Protein AF-A0A0C2CY00-F1 (afdb_monomer)

InterPro domains:
  IPR002602 Domain of unknown function DB [PF01682] (18-77)
  IPR003961 Fibronectin type III [PF00041] (87-168)
  IPR003961 Fibronectin type III [PS50853] (87-173)
  IPR003961 Fibronectin type III [PS50853] (183-280)
  IPR003961 Fibronectin type III [SM00060] (85-160)
  IPR003961 Fibronectin type III [SM00060] (181-267)
  IPR003961 Fibronectin type III [cd00063] (85-170)
  IPR003961 Fibronectin type III [cd00063] (181-274)
  IPR013783 Immunoglobulin-like fold [G3DSA:2.60.40.10] (78-174)
  IPR013783 Immunoglobulin-like fold [G3DSA:2.60.40.10] (177-276)
  IPR036116 Fibronectin type III superfamily [SSF49265] (84-276)
  IPR050713 Receptor-type Tyrosine-protein Phosphatases/Ushers [PTHR46957] (63-277)

Radius of gyration: 37.17 Å; Cα contacts (8 Å, |Δi|>4): 573; chains: 1; bounding box: 83×53×95 Å

Structure (mmCIF, N/CA/C/O backbone):
data_AF-A0A0C2CY00-F1
#
_entry.id   AF-A0A0C2CY00-F1
#
loop_
_atom_site.group_PDB
_atom_site.id
_atom_site.type_symbol
_atom_site.label_atom_id
_atom_site.label_alt_id
_atom_site.label_comp_id
_atom_site.label_asym_id
_atom_site.label_entity_id
_atom_site.label_seq_id
_atom_site.pdbx_PDB_ins_code
_atom_site.Cartn_x
_atom_site.Cartn_y
_atom_site.Cartn_z
_atom_site.occupancy
_atom_site.B_iso_or_equiv
_atom_site.auth_seq_id
_atom_site.auth_comp_id
_atom_site.auth_asym_id
_atom_site.auth_atom_id
_atom_site.pdbx_PDB_model_num
ATOM 1 N N . MET A 1 1 ? 54.949 38.447 -27.112 1.00 35.94 1 MET A N 1
ATOM 2 C CA . MET A 1 1 ? 54.779 37.583 -28.302 1.00 35.94 1 MET A CA 1
ATOM 3 C C . MET A 1 1 ? 53.410 36.935 -28.230 1.00 35.94 1 MET A C 1
ATOM 5 O O . MET A 1 1 ? 53.147 36.178 -27.306 1.00 35.94 1 MET A O 1
ATOM 9 N N . SER A 1 2 ? 52.520 37.348 -29.130 1.00 29.34 2 SER A N 1
ATOM 10 C CA . SER A 1 2 ? 51.114 36.940 -29.171 1.00 29.34 2 SER A CA 1
ATOM 11 C C . SER A 1 2 ? 51.005 35.442 -29.475 1.00 29.34 2 SER A C 1
ATOM 13 O O . SER A 1 2 ? 51.478 34.996 -30.519 1.00 29.34 2 SER A O 1
ATOM 15 N N . ARG A 1 3 ? 50.430 34.653 -28.557 1.00 31.59 3 ARG A N 1
ATOM 16 C CA . ARG A 1 3 ? 50.065 33.256 -28.824 1.00 31.59 3 ARG A CA 1
ATOM 17 C C . ARG A 1 3 ? 48.830 33.275 -29.718 1.00 31.59 3 ARG A C 1
ATOM 19 O O . ARG A 1 3 ? 47.751 33.642 -29.264 1.00 31.59 3 ARG A O 1
ATOM 26 N N . ASN A 1 4 ? 49.006 32.891 -30.980 1.00 29.12 4 ASN A N 1
ATOM 27 C CA . ASN A 1 4 ? 47.907 32.659 -31.907 1.00 29.12 4 ASN A CA 1
ATOM 28 C C . ASN A 1 4 ? 47.048 31.518 -31.345 1.00 29.12 4 ASN A C 1
ATOM 30 O O . ASN A 1 4 ? 47.460 30.360 -31.322 1.00 29.12 4 ASN A O 1
ATOM 34 N N . GLN A 1 5 ? 45.885 31.865 -30.803 1.00 34.72 5 GLN A N 1
ATOM 35 C CA . GLN A 1 5 ? 44.939 30.915 -30.242 1.00 34.72 5 GLN A CA 1
ATOM 36 C C . GLN A 1 5 ? 44.101 30.364 -31.398 1.00 34.72 5 GLN A C 1
ATOM 38 O O . GLN A 1 5 ? 43.094 30.952 -31.789 1.00 34.72 5 GLN A O 1
ATOM 43 N N . THR A 1 6 ? 44.543 29.255 -31.989 1.00 32.03 6 THR A N 1
ATOM 44 C CA . THR A 1 6 ? 43.774 28.552 -33.019 1.00 32.03 6 THR A CA 1
ATOM 45 C C . THR A 1 6 ? 42.531 27.949 -32.362 1.00 32.03 6 THR A C 1
ATOM 47 O O . THR A 1 6 ? 42.618 26.990 -31.596 1.00 32.03 6 THR A O 1
ATOM 50 N N . ARG A 1 7 ? 41.363 28.555 -32.602 1.00 31.52 7 ARG A N 1
ATOM 51 C CA . ARG A 1 7 ? 40.065 28.031 -32.159 1.00 31.52 7 ARG A CA 1
ATOM 52 C C . ARG A 1 7 ? 39.695 26.806 -32.992 1.00 31.52 7 ARG A C 1
ATOM 54 O O . ARG A 1 7 ? 39.637 26.885 -34.215 1.00 31.52 7 ARG A O 1
ATOM 61 N N . ILE A 1 8 ? 39.384 25.706 -32.317 1.00 38.69 8 ILE A N 1
ATOM 62 C CA . ILE A 1 8 ? 38.731 24.540 -32.913 1.00 38.69 8 ILE A CA 1
ATOM 63 C C . ILE A 1 8 ? 37.237 24.865 -33.002 1.00 38.69 8 ILE A C 1
ATOM 65 O O . ILE A 1 8 ? 36.592 25.089 -31.979 1.00 38.69 8 ILE A O 1
ATOM 69 N N . HIS A 1 9 ? 36.689 24.917 -34.213 1.00 35.47 9 HIS A N 1
ATOM 70 C CA . HIS A 1 9 ? 35.247 24.968 -34.428 1.00 35.47 9 HIS A CA 1
ATOM 71 C C . HIS A 1 9 ? 34.760 23.576 -34.837 1.00 35.47 9 HIS A C 1
ATOM 73 O O . HIS A 1 9 ? 35.011 23.135 -35.956 1.00 35.47 9 HIS A O 1
ATOM 79 N N . CYS A 1 10 ? 34.027 22.898 -33.952 1.00 37.38 10 CYS A N 1
ATOM 80 C CA . CYS A 1 10 ? 33.156 21.797 -34.356 1.00 37.38 10 CYS A CA 1
ATOM 81 C C . CYS A 1 10 ? 31.976 22.400 -35.126 1.00 37.38 10 CYS A C 1
ATOM 83 O O . CYS A 1 10 ? 31.006 22.866 -34.531 1.00 37.38 10 CYS A O 1
ATOM 85 N N . PHE A 1 11 ? 32.072 22.456 -36.451 1.00 32.72 11 PHE A N 1
ATOM 86 C CA . PHE A 1 11 ? 30.942 22.840 -37.287 1.00 32.72 11 PHE A CA 1
ATOM 87 C C . PHE A 1 11 ? 30.008 21.635 -37.461 1.00 32.72 11 PHE A C 1
ATOM 89 O O . PHE A 1 11 ? 30.271 20.736 -38.255 1.00 32.72 11 PHE A O 1
ATOM 96 N N . LEU A 1 12 ? 28.887 21.637 -36.736 1.00 34.91 12 LEU A N 1
ATOM 97 C CA . LEU A 1 12 ? 27.685 20.898 -37.126 1.00 34.91 12 LEU A CA 1
ATOM 98 C C . LEU A 1 12 ? 27.078 21.609 -38.344 1.00 34.91 12 LEU A C 1
ATOM 100 O O . LEU A 1 12 ? 26.210 22.468 -38.200 1.00 34.91 12 LEU A O 1
ATOM 104 N N . VAL A 1 13 ? 27.556 21.301 -39.550 1.00 33.12 13 VAL A N 1
ATOM 105 C CA . VAL A 1 13 ? 26.882 21.731 -40.782 1.00 33.12 13 VAL A CA 1
ATOM 106 C C . VAL A 1 13 ? 26.005 20.585 -41.264 1.00 33.12 13 VAL A C 1
ATOM 108 O O . VAL A 1 13 ? 26.472 19.487 -41.558 1.00 33.12 13 VAL A O 1
ATOM 111 N N . ASN A 1 14 ? 24.702 20.858 -41.310 1.00 34.97 14 ASN A N 1
ATOM 112 C CA . ASN A 1 14 ? 23.706 20.033 -41.978 1.00 34.97 14 ASN A CA 1
ATOM 113 C C . ASN A 1 14 ? 24.203 19.629 -43.380 1.00 34.97 14 ASN A C 1
ATOM 115 O O . ASN A 1 14 ? 24.471 20.504 -44.201 1.00 34.97 14 ASN A O 1
ATOM 119 N N . LYS A 1 15 ? 24.195 18.314 -43.647 1.00 32.25 15 LYS A N 1
ATOM 120 C CA . LYS A 1 15 ? 24.535 17.604 -44.902 1.00 32.25 15 LYS A CA 1
ATOM 121 C C . LYS A 1 15 ? 26.020 17.222 -45.083 1.00 32.25 15 LYS A C 1
ATOM 123 O O . LYS A 1 15 ? 26.778 17.938 -45.720 1.00 32.25 15 LYS A O 1
ATOM 128 N N . GLY A 1 16 ? 26.370 16.007 -44.636 1.00 40.66 16 GLY A N 1
ATOM 129 C CA . GLY A 1 16 ? 27.589 15.277 -45.034 1.00 40.66 16 GLY A CA 1
ATOM 130 C C . GLY A 1 16 ? 28.748 15.398 -44.040 1.00 40.66 16 GLY A C 1
ATOM 131 O O . GLY A 1 16 ? 29.532 16.335 -44.112 1.00 40.66 16 GLY A O 1
ATOM 132 N N . GLN A 1 17 ? 28.846 14.452 -43.102 1.00 38.00 17 GLN A N 1
ATOM 133 C CA . GLN A 1 17 ? 29.808 14.461 -41.993 1.00 38.00 17 GLN A CA 1
ATOM 134 C C . GLN A 1 17 ? 31.200 13.965 -42.412 1.00 38.00 17 GLN A C 1
ATOM 136 O O . GLN A 1 17 ? 31.341 12.868 -42.945 1.00 38.00 17 GLN A O 1
ATOM 141 N N . GLY A 1 18 ? 32.231 14.746 -42.086 1.00 42.25 18 GLY A N 1
ATOM 142 C CA . GLY A 1 18 ? 33.629 14.322 -42.087 1.00 42.25 18 GLY A CA 1
ATOM 143 C C . GLY A 1 18 ? 34.423 15.106 -41.039 1.00 42.25 18 GLY A C 1
ATOM 144 O O . GLY A 1 18 ? 34.304 16.327 -40.956 1.00 42.25 18 GLY A O 1
ATOM 145 N N . CYS A 1 19 ? 35.215 14.406 -40.224 1.00 42.69 19 CYS A N 1
ATOM 146 C CA . CYS A 1 19 ? 36.180 15.005 -39.301 1.00 42.69 19 CYS A CA 1
ATOM 147 C C . CYS A 1 19 ? 37.501 15.207 -40.063 1.00 42.69 19 CYS A C 1
ATOM 149 O O . CYS A 1 19 ? 38.143 14.227 -40.435 1.00 42.69 19 CYS A O 1
ATOM 151 N N . PHE A 1 20 ? 37.893 16.453 -40.347 1.00 44.91 20 PHE A N 1
ATOM 152 C CA . PHE A 1 20 ? 39.161 16.737 -41.028 1.00 44.91 20 PHE A CA 1
ATOM 153 C C . PHE A 1 20 ? 40.309 16.883 -40.025 1.00 44.91 20 PHE A C 1
ATOM 155 O O . PHE A 1 20 ? 40.214 17.638 -39.057 1.00 44.91 20 PHE A O 1
ATOM 162 N N . ILE A 1 21 ? 41.406 16.168 -40.285 1.00 45.91 21 ILE A N 1
ATOM 163 C CA . ILE A 1 21 ? 42.634 16.221 -39.490 1.00 45.91 21 ILE A CA 1
ATOM 164 C C . ILE A 1 21 ? 43.414 17.489 -39.845 1.00 45.91 21 ILE A C 1
ATOM 166 O O . ILE A 1 21 ? 43.877 17.650 -40.972 1.00 45.91 21 ILE A O 1
ATOM 170 N N . ILE A 1 22 ? 43.606 18.358 -38.855 1.00 47.78 22 ILE A N 1
ATOM 171 C CA . ILE A 1 22 ? 44.665 19.369 -38.842 1.00 47.78 22 ILE A CA 1
ATOM 172 C C . ILE A 1 22 ? 45.524 18.988 -37.622 1.00 47.78 22 ILE A C 1
ATOM 174 O O . ILE A 1 22 ? 45.082 19.161 -36.493 1.00 47.78 22 ILE A O 1
ATOM 178 N N . THR A 1 23 ? 46.648 18.307 -37.873 1.00 48.34 23 THR A N 1
ATOM 179 C CA . THR A 1 23 ? 47.690 17.751 -36.956 1.00 48.34 23 THR A CA 1
ATOM 180 C C . THR A 1 23 ? 47.827 18.469 -35.586 1.00 48.34 23 THR A C 1
ATOM 182 O O . THR A 1 23 ? 47.721 19.690 -35.558 1.00 48.34 23 THR A O 1
ATOM 185 N N . GLU A 1 24 ? 48.089 17.887 -34.399 1.00 52.56 24 GLU A N 1
ATOM 186 C CA . GLU A 1 24 ? 48.815 16.678 -33.934 1.00 52.56 24 GLU A CA 1
ATOM 187 C C . GLU A 1 24 ? 48.257 16.182 -32.564 1.00 52.56 24 GLU A C 1
ATOM 189 O O . GLU A 1 24 ?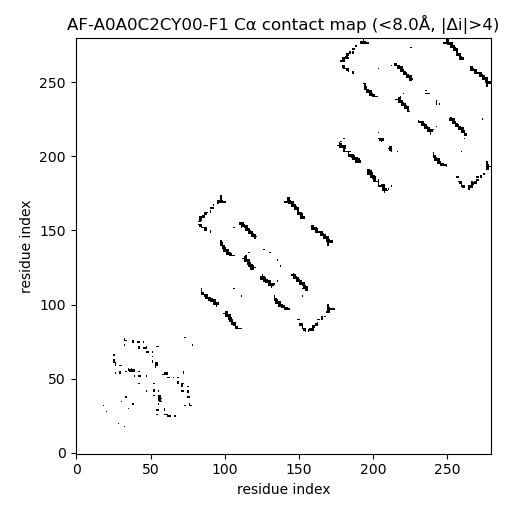 48.917 16.276 -31.531 1.00 52.56 24 GLU A O 1
ATOM 194 N N . ASP A 1 25 ? 47.009 15.715 -32.478 1.00 66.50 25 ASP A N 1
ATOM 195 C CA . ASP A 1 25 ? 46.514 15.169 -31.198 1.00 66.50 25 ASP A CA 1
ATOM 196 C C . ASP A 1 25 ? 45.514 14.033 -31.422 1.00 66.50 25 ASP A C 1
ATOM 198 O O . ASP A 1 25 ? 44.299 14.238 -31.526 1.00 66.50 25 ASP A O 1
ATOM 202 N N . LEU A 1 26 ? 46.056 12.816 -31.535 1.00 66.44 26 LEU A N 1
ATOM 203 C CA . LEU A 1 26 ? 45.286 11.590 -31.740 1.00 66.44 26 LEU A CA 1
ATOM 204 C C . LEU A 1 26 ? 44.265 11.374 -30.616 1.00 66.44 26 LEU A C 1
ATOM 206 O O . LEU A 1 26 ? 43.151 10.928 -30.881 1.00 66.44 26 LEU A O 1
ATOM 210 N N . ASN A 1 27 ? 44.593 11.778 -29.388 1.00 66.88 27 ASN A N 1
ATOM 211 C CA . ASN A 1 27 ? 43.699 11.660 -28.238 1.00 66.88 27 ASN A CA 1
ATOM 212 C C . ASN A 1 27 ? 42.470 12.561 -28.398 1.00 66.88 27 ASN A C 1
ATOM 214 O O . ASN A 1 27 ? 41.344 12.114 -28.179 1.00 66.88 27 ASN A O 1
ATOM 218 N N . LYS A 1 28 ? 42.658 13.804 -28.860 1.00 66.81 28 LYS A N 1
ATOM 219 C CA . LYS A 1 28 ? 41.540 14.722 -29.148 1.00 66.81 28 LYS A CA 1
ATOM 220 C C . LYS A 1 28 ? 40.682 14.254 -30.319 1.00 66.81 28 LYS A C 1
ATOM 222 O O . LYS A 1 28 ? 39.460 14.386 -30.257 1.00 66.81 28 LYS A O 1
ATOM 227 N N . TRP A 1 29 ? 41.294 13.704 -31.371 1.00 72.19 29 TRP A N 1
ATOM 228 C CA . TRP A 1 29 ? 40.543 13.146 -32.499 1.00 72.19 29 TRP A CA 1
ATOM 229 C C . TRP A 1 29 ? 39.699 11.950 -32.063 1.00 72.19 29 TRP A C 1
ATOM 231 O O . TRP A 1 29 ? 38.497 11.938 -32.306 1.00 72.19 29 TRP A O 1
ATOM 241 N N . VAL A 1 30 ? 40.297 10.988 -31.358 1.00 70.12 30 VAL A N 1
ATOM 242 C CA . VAL A 1 30 ? 39.598 9.803 -30.849 1.00 70.12 30 VAL A CA 1
ATOM 243 C C . VAL A 1 30 ? 38.464 10.195 -29.904 1.00 70.12 30 VAL A C 1
ATOM 245 O O . VAL A 1 30 ? 37.356 9.676 -30.025 1.00 70.12 30 VAL A O 1
ATOM 248 N N . GLN A 1 31 ? 38.700 11.139 -28.993 1.00 69.88 31 GLN A N 1
ATOM 249 C CA . GLN A 1 31 ? 37.675 11.627 -28.071 1.00 69.88 31 GLN A CA 1
ATOM 250 C C . GLN A 1 31 ? 36.498 12.288 -28.809 1.00 69.88 31 GLN A C 1
ATOM 252 O O . GLN A 1 31 ? 35.349 12.130 -28.400 1.00 69.88 31 GLN A O 1
ATOM 257 N N . CYS A 1 32 ? 36.768 13.005 -29.903 1.00 65.94 32 CYS A N 1
ATOM 258 C CA . CYS A 1 32 ? 35.739 13.643 -30.720 1.00 65.94 32 CYS A CA 1
ATOM 259 C C . CYS A 1 32 ? 34.993 12.639 -31.617 1.00 65.94 32 CYS A C 1
ATOM 261 O O . CYS A 1 32 ? 33.769 12.691 -31.693 1.00 65.94 32 CYS A O 1
ATOM 263 N N . ALA A 1 33 ? 35.710 11.714 -32.258 1.00 69.56 33 ALA A N 1
ATOM 264 C CA . ALA A 1 33 ? 35.164 10.745 -33.208 1.00 69.56 33 ALA A CA 1
ATOM 265 C C . ALA A 1 33 ? 34.397 9.595 -32.529 1.00 69.56 33 ALA A C 1
ATOM 267 O O . ALA A 1 33 ? 33.404 9.122 -33.069 1.00 69.56 33 ALA A O 1
ATOM 268 N N . SER A 1 34 ? 34.812 9.168 -31.332 1.00 70.06 34 SER A N 1
ATOM 269 C CA . SER A 1 34 ? 34.113 8.128 -30.554 1.00 70.06 34 SER A CA 1
ATOM 270 C C . SER A 1 34 ? 32.836 8.625 -29.862 1.00 70.06 34 SER A C 1
ATOM 272 O O . SER A 1 34 ? 32.101 7.828 -29.278 1.00 70.06 34 SER A O 1
ATOM 274 N N . GLU A 1 35 ? 32.589 9.941 -29.861 1.00 67.88 35 GLU A N 1
ATOM 275 C CA . GLU A 1 35 ? 31.528 10.598 -29.081 1.00 67.88 35 GLU A CA 1
ATOM 276 C C . GLU A 1 35 ? 31.521 10.184 -27.589 1.00 67.88 35 GLU A C 1
ATOM 278 O O . GLU A 1 35 ? 30.481 10.201 -26.929 1.00 67.88 35 GLU A O 1
ATOM 283 N N . GLY A 1 36 ? 32.678 9.778 -27.049 1.00 65.38 36 GLY A N 1
ATOM 284 C CA . GLY A 1 36 ? 32.828 9.341 -25.659 1.00 65.38 36 GLY A CA 1
ATOM 285 C C . GLY A 1 36 ? 32.277 7.945 -25.341 1.00 65.38 36 GLY A C 1
ATOM 286 O O . GLY A 1 36 ? 32.135 7.614 -24.163 1.00 65.38 36 GLY A O 1
ATOM 287 N N . ARG A 1 37 ? 31.959 7.120 -26.346 1.00 70.50 37 ARG A N 1
ATOM 288 C CA . ARG A 1 37 ? 31.423 5.760 -26.160 1.00 70.50 37 ARG A CA 1
ATOM 289 C C . ARG A 1 37 ? 32.513 4.689 -26.161 1.00 70.50 37 ARG A C 1
ATOM 291 O O . ARG A 1 37 ? 33.620 4.905 -26.643 1.00 70.50 37 ARG A O 1
ATOM 298 N N . ASP A 1 38 ? 32.171 3.515 -25.634 1.00 77.19 38 ASP A N 1
ATOM 299 C CA . ASP A 1 38 ? 33.017 2.322 -25.698 1.00 77.19 38 ASP A CA 1
ATOM 300 C C . ASP A 1 38 ? 32.733 1.532 -26.989 1.00 77.19 38 ASP A C 1
ATOM 302 O O . ASP A 1 38 ? 31.631 1.026 -27.210 1.00 77.19 38 ASP A O 1
ATOM 306 N N . HIS A 1 39 ? 33.747 1.427 -27.843 1.00 79.00 39 HIS A N 1
ATOM 307 C CA . HIS A 1 39 ? 33.745 0.697 -29.108 1.00 79.00 39 HIS A CA 1
ATOM 308 C C . HIS A 1 39 ? 34.602 -0.582 -29.052 1.00 79.00 39 HIS A C 1
ATOM 310 O O . HIS A 1 39 ? 34.891 -1.165 -30.099 1.00 79.00 39 HIS A O 1
ATOM 316 N N . SER A 1 40 ? 35.001 -1.060 -27.866 1.00 84.00 40 SER A N 1
ATOM 317 C CA . SER A 1 40 ? 35.953 -2.174 -27.686 1.00 84.00 40 SER A CA 1
ATOM 318 C C . SER A 1 40 ? 35.565 -3.426 -28.471 1.00 84.00 40 SER A C 1
ATOM 320 O O . SER A 1 40 ? 36.401 -3.999 -29.160 1.00 84.00 40 SER A O 1
ATOM 322 N N . ARG A 1 41 ? 34.279 -3.797 -28.477 1.00 81.12 41 ARG A N 1
ATOM 323 C CA . ARG A 1 41 ? 33.780 -4.969 -29.220 1.00 81.12 41 ARG A CA 1
ATOM 324 C C . ARG A 1 41 ? 33.904 -4.813 -30.741 1.00 81.12 41 ARG A C 1
ATOM 326 O O . ARG A 1 41 ? 34.158 -5.789 -31.444 1.00 81.12 41 ARG A O 1
ATOM 333 N N . CYS A 1 42 ? 33.718 -3.596 -31.258 1.00 81.06 42 CYS A N 1
ATOM 334 C CA . CYS A 1 42 ? 33.966 -3.299 -32.669 1.00 81.06 42 CYS A CA 1
ATOM 335 C C . CYS A 1 42 ? 35.465 -3.374 -32.967 1.00 81.06 42 CYS A C 1
ATOM 337 O O . CYS A 1 42 ? 35.869 -4.048 -33.905 1.00 81.06 42 CYS A O 1
ATOM 339 N N . CYS A 1 43 ? 36.291 -2.762 -32.122 1.00 87.06 43 CYS A N 1
ATOM 340 C CA . CYS A 1 43 ? 37.735 -2.726 -32.306 1.00 87.06 43 CYS A CA 1
ATOM 341 C C . CYS A 1 43 ? 38.393 -4.107 -32.238 1.00 87.06 43 CYS A C 1
ATOM 343 O O . CYS A 1 43 ? 39.289 -4.394 -33.027 1.00 87.06 43 CYS A O 1
ATOM 345 N N . GLU A 1 44 ? 37.919 -4.993 -31.362 1.00 88.19 44 GLU A N 1
ATOM 346 C CA . GLU A 1 44 ? 38.339 -6.398 -31.339 1.00 88.19 44 GLU A CA 1
ATOM 347 C C . GLU A 1 44 ? 38.000 -7.107 -32.657 1.00 88.19 44 GLU A C 1
ATOM 349 O O . GLU A 1 44 ? 38.831 -7.831 -33.207 1.00 88.19 44 GLU A O 1
ATOM 354 N N . LYS A 1 45 ? 36.807 -6.853 -33.210 1.00 85.12 45 LYS A N 1
ATOM 355 C CA . LYS A 1 45 ? 36.358 -7.430 -34.484 1.00 85.12 45 LYS A CA 1
ATOM 356 C C . LYS A 1 45 ? 37.137 -6.890 -35.688 1.00 85.12 45 LYS A C 1
ATOM 358 O O . LYS A 1 45 ? 37.495 -7.667 -36.569 1.00 85.12 45 LYS A O 1
ATOM 363 N N . GLU A 1 46 ? 37.433 -5.593 -35.703 1.00 88.31 46 GLU A N 1
ATOM 364 C CA . GLU A 1 46 ? 38.272 -4.930 -36.714 1.00 88.31 46 GLU A CA 1
ATOM 365 C C . GLU A 1 46 ? 39.772 -5.228 -36.518 1.00 88.31 46 GLU A C 1
ATOM 367 O O . GLU A 1 46 ? 40.622 -4.742 -37.271 1.00 88.31 46 GLU A O 1
ATOM 372 N N . GLN A 1 47 ? 40.111 -6.053 -35.517 1.00 90.88 47 GLN A N 1
ATOM 373 C CA . GLN A 1 47 ? 41.472 -6.479 -35.199 1.00 90.88 47 GLN A CA 1
ATOM 374 C C . GLN A 1 47 ? 42.391 -5.280 -34.941 1.00 90.88 47 GLN A C 1
ATOM 376 O O . GLN A 1 47 ? 43.500 -5.184 -35.482 1.00 90.88 47 GLN A O 1
ATOM 381 N N . VAL A 1 48 ? 41.907 -4.320 -34.155 1.00 89.50 48 VAL A N 1
ATOM 382 C CA . VAL A 1 48 ? 42.732 -3.246 -33.600 1.00 89.50 48 VAL A CA 1
ATOM 383 C C . VAL A 1 48 ? 43.724 -3.883 -32.614 1.00 89.50 48 VAL A C 1
ATOM 385 O O . VAL A 1 48 ? 43.300 -4.669 -31.761 1.00 89.50 48 VAL A O 1
ATOM 388 N N . PRO A 1 49 ? 45.035 -3.594 -32.721 1.00 90.00 49 PRO A N 1
ATOM 389 C CA . PRO A 1 49 ? 46.038 -4.126 -31.802 1.00 90.00 49 PRO A CA 1
ATOM 390 C C . PRO A 1 49 ? 45.690 -3.821 -30.342 1.00 90.00 49 PRO A C 1
ATOM 392 O O . PRO A 1 49 ? 45.123 -2.769 -30.039 1.00 90.00 49 PRO A O 1
ATOM 395 N N . LYS A 1 50 ? 46.034 -4.734 -29.427 1.00 87.00 50 LYS A N 1
ATOM 396 C CA . LYS A 1 50 ? 45.650 -4.635 -28.007 1.00 87.00 50 LYS A CA 1
ATOM 397 C C . LYS A 1 50 ? 46.173 -3.353 -27.360 1.00 87.00 50 LYS A C 1
ATOM 399 O O . LYS A 1 50 ? 45.467 -2.725 -26.577 1.00 87.00 50 LYS A O 1
ATOM 404 N N . GLU A 1 51 ? 47.378 -2.953 -27.739 1.00 85.38 51 GLU A N 1
ATOM 405 C CA . GLU A 1 51 ? 48.052 -1.716 -27.352 1.00 85.38 51 GLU A CA 1
ATOM 406 C C . GLU A 1 51 ? 47.332 -0.440 -27.825 1.00 85.38 51 GLU A C 1
ATOM 408 O O . GLU A 1 51 ? 47.566 0.626 -27.266 1.00 85.38 51 GLU A O 1
ATOM 413 N N . CYS A 1 52 ? 46.424 -0.546 -28.802 1.00 86.69 52 CYS A N 1
ATOM 414 C CA . CYS A 1 52 ? 45.646 0.563 -29.356 1.00 86.69 52 CYS A CA 1
ATOM 415 C C . CYS A 1 52 ? 44.164 0.542 -28.935 1.00 86.69 52 CYS A C 1
ATOM 417 O O . CYS A 1 52 ? 43.410 1.440 -29.312 1.00 86.69 52 CYS A O 1
ATOM 419 N N . LEU A 1 53 ? 43.720 -0.445 -28.140 1.00 85.50 53 LEU A N 1
ATOM 420 C CA . LEU A 1 53 ? 42.323 -0.552 -27.681 1.00 85.50 53 LEU A CA 1
ATOM 421 C C . LEU A 1 53 ? 41.907 0.574 -26.726 1.00 85.50 53 LEU A C 1
ATOM 423 O O . LEU A 1 53 ? 40.717 0.844 -26.581 1.00 85.50 53 LEU A O 1
ATOM 427 N N . THR A 1 54 ? 42.863 1.273 -26.116 1.00 81.44 54 THR A N 1
ATOM 428 C CA . THR A 1 54 ? 42.614 2.520 -25.375 1.00 81.44 54 THR A CA 1
ATOM 429 C C . THR A 1 54 ? 42.094 3.640 -26.276 1.00 81.44 54 THR A C 1
ATOM 431 O O . THR A 1 54 ? 41.533 4.608 -25.784 1.00 81.44 54 THR A O 1
ATOM 434 N N . GLY A 1 55 ? 42.199 3.508 -27.601 1.00 80.00 55 GLY A N 1
ATOM 435 C CA . GLY A 1 55 ? 41.503 4.384 -28.539 1.00 80.00 55 GLY A CA 1
ATOM 436 C C . GLY A 1 55 ? 40.006 4.107 -28.641 1.00 80.00 55 GLY A C 1
ATOM 437 O O . GLY A 1 55 ? 39.257 4.949 -29.108 1.00 80.00 55 GLY A O 1
ATOM 438 N N . CYS A 1 56 ? 39.541 2.947 -28.193 1.00 80.69 56 CYS A N 1
ATOM 439 C CA . CYS A 1 56 ? 38.145 2.541 -28.328 1.00 80.69 56 CYS A CA 1
ATOM 440 C C . CYS A 1 56 ? 37.343 2.727 -27.043 1.00 80.69 56 CYS A C 1
ATOM 442 O O . CYS A 1 56 ? 36.120 2.658 -27.090 1.00 80.69 56 CYS A O 1
ATOM 444 N N . ARG A 1 57 ? 38.011 2.948 -25.906 1.00 80.31 57 ARG A N 1
ATOM 445 C CA . ARG A 1 57 ? 37.393 3.125 -24.588 1.00 80.31 57 ARG A CA 1
ATOM 446 C C . ARG A 1 57 ? 38.206 4.081 -23.726 1.00 80.31 57 ARG A C 1
ATOM 448 O O . ARG A 1 57 ? 39.402 4.246 -23.931 1.00 80.31 57 ARG A O 1
ATOM 455 N N . HIS A 1 58 ? 37.572 4.658 -22.714 1.00 65.81 58 HIS A N 1
ATOM 456 C CA . HIS A 1 58 ? 38.243 5.545 -21.767 1.00 65.81 58 HIS A CA 1
ATOM 457 C C . HIS A 1 58 ? 39.402 4.836 -21.018 1.00 65.81 58 HIS A C 1
ATOM 459 O O . HIS A 1 58 ? 39.251 3.665 -20.657 1.00 65.81 58 HIS A O 1
ATOM 465 N N . PRO A 1 59 ? 40.519 5.525 -20.699 1.00 61.19 59 PRO A N 1
ATOM 466 C CA . PRO A 1 59 ? 40.878 6.894 -21.076 1.00 61.19 59 PRO A CA 1
ATOM 467 C C . PRO A 1 59 ? 41.438 6.897 -22.497 1.00 61.19 59 PRO A C 1
ATOM 469 O O . PRO A 1 59 ? 42.352 6.129 -22.767 1.00 61.19 59 PRO A O 1
ATOM 472 N N . PHE A 1 60 ? 40.893 7.742 -23.379 1.00 65.81 60 PHE A N 1
ATOM 473 C CA . PHE A 1 60 ? 41.227 7.847 -24.809 1.00 65.81 60 PHE A CA 1
ATOM 474 C C . PHE A 1 60 ? 42.677 8.320 -25.050 1.00 65.81 60 PHE A C 1
ATOM 476 O O . PHE A 1 60 ? 42.921 9.403 -25.574 1.00 65.81 60 PHE A O 1
ATOM 483 N N . GLN A 1 61 ? 43.633 7.522 -24.585 1.00 71.44 61 GLN A N 1
ATOM 484 C CA . GLN A 1 61 ? 45.072 7.726 -24.593 1.00 71.44 61 GLN A CA 1
ATOM 485 C C . GLN A 1 61 ? 45.664 6.719 -25.560 1.00 71.44 61 GLN A C 1
ATOM 487 O O . GLN A 1 61 ? 45.763 5.527 -25.270 1.00 71.44 61 GLN A O 1
ATOM 492 N N . VAL A 1 62 ? 46.031 7.202 -26.730 1.00 73.00 62 VAL A N 1
ATOM 493 C CA . VAL A 1 62 ? 46.492 6.401 -27.846 1.00 73.00 62 VAL A CA 1
ATOM 494 C C . VAL A 1 62 ? 47.901 6.853 -28.189 1.00 73.00 62 VAL A C 1
ATOM 496 O O . VAL A 1 62 ? 48.147 8.037 -28.403 1.00 73.00 62 VAL A O 1
ATOM 499 N N . ALA A 1 63 ? 48.835 5.906 -28.207 1.00 75.69 63 ALA A N 1
ATOM 500 C CA . ALA A 1 63 ? 50.206 6.174 -28.616 1.00 75.69 63 ALA A CA 1
ATOM 501 C C . ALA A 1 63 ? 50.271 6.507 -30.116 1.00 75.69 63 ALA A C 1
ATOM 503 O O . ALA A 1 63 ? 49.502 5.958 -30.907 1.00 75.69 63 ALA A O 1
ATOM 504 N N . ASP A 1 64 ? 51.242 7.327 -30.527 1.00 75.50 64 ASP A N 1
ATOM 505 C CA . ASP A 1 64 ? 51.438 7.689 -31.940 1.00 75.50 64 ASP A CA 1
ATOM 506 C C . ASP A 1 64 ? 51.648 6.452 -32.837 1.00 75.50 64 ASP A C 1
ATOM 508 O O . ASP A 1 64 ? 51.232 6.413 -33.991 1.00 75.50 64 ASP A O 1
ATOM 512 N N . SER A 1 65 ? 52.199 5.354 -32.314 1.00 78.81 65 SER A N 1
ATOM 513 C CA . SER A 1 65 ? 52.332 4.094 -33.066 1.00 78.81 65 SER A CA 1
ATOM 514 C C . SER A 1 65 ? 50.998 3.541 -33.603 1.00 78.81 65 SER A C 1
ATOM 516 O O . SER A 1 65 ? 50.978 2.805 -34.596 1.00 78.81 65 SER A O 1
ATOM 518 N N . CYS A 1 66 ? 49.870 3.936 -33.010 1.00 80.38 66 CYS A N 1
ATOM 519 C CA . CYS A 1 66 ? 48.531 3.522 -33.411 1.00 80.38 66 CYS A CA 1
ATOM 520 C C . CYS A 1 66 ? 47.957 4.310 -34.599 1.00 80.38 66 CYS A C 1
ATOM 522 O O . CYS A 1 66 ? 46.846 3.992 -35.033 1.00 80.38 66 CYS A O 1
ATOM 524 N N . PHE A 1 67 ? 48.697 5.264 -35.187 1.00 72.38 67 PHE A N 1
ATOM 525 C CA . PHE A 1 67 ? 48.318 5.926 -36.449 1.00 72.38 67 PHE A CA 1
ATOM 526 C C . PHE A 1 67 ? 47.992 4.910 -37.562 1.00 72.38 67 PHE A C 1
ATOM 528 O O . PHE A 1 67 ? 47.087 5.117 -38.368 1.00 72.38 67 PHE A O 1
ATOM 535 N N . THR A 1 68 ? 48.665 3.758 -37.557 1.00 77.81 68 THR A N 1
ATOM 536 C CA . THR A 1 68 ? 48.426 2.637 -38.486 1.00 77.81 68 THR A CA 1
ATOM 537 C C . THR A 1 68 ? 47.033 2.008 -38.354 1.00 77.81 68 THR A C 1
ATOM 539 O O . THR A 1 68 ? 46.529 1.409 -39.303 1.00 77.81 68 THR A O 1
ATOM 542 N N . SER A 1 69 ? 46.384 2.167 -37.199 1.00 81.31 69 SER A N 1
ATOM 543 C CA . SER A 1 69 ? 45.046 1.641 -36.909 1.00 81.31 69 SER A CA 1
ATOM 544 C C . SER A 1 69 ? 43.935 2.666 -37.138 1.00 81.31 69 SER A C 1
ATOM 546 O O . SER A 1 69 ? 42.768 2.340 -36.930 1.00 81.31 69 SER A O 1
ATOM 548 N N . LEU A 1 70 ? 44.252 3.877 -37.615 1.00 77.06 70 LEU A N 1
ATOM 549 C CA . LEU A 1 70 ? 43.267 4.945 -37.816 1.00 77.06 70 LEU A CA 1
ATOM 550 C C . LEU A 1 70 ? 42.087 4.536 -38.696 1.00 77.06 70 LEU A C 1
ATOM 552 O O . LEU A 1 70 ? 40.957 4.857 -38.360 1.00 77.06 70 LEU A O 1
ATOM 556 N N . ASN A 1 71 ? 42.315 3.792 -39.779 1.00 78.56 71 ASN A N 1
ATOM 557 C CA . ASN A 1 71 ? 41.225 3.350 -40.657 1.00 78.56 71 ASN A CA 1
ATOM 558 C C . ASN A 1 71 ? 40.285 2.341 -39.970 1.00 78.56 71 ASN A C 1
ATOM 560 O O . ASN A 1 71 ? 39.085 2.362 -40.227 1.00 78.56 71 ASN A O 1
ATOM 564 N N . LYS A 1 72 ? 40.815 1.503 -39.066 1.00 84.88 72 LYS A N 1
ATOM 565 C CA . LYS A 1 72 ? 40.044 0.545 -38.248 1.00 84.88 72 LYS A CA 1
ATOM 566 C C . LYS A 1 72 ? 39.278 1.247 -37.124 1.00 84.88 72 LYS A C 1
ATOM 568 O O . LYS A 1 72 ? 38.151 0.900 -36.804 1.00 84.88 72 LYS A O 1
ATOM 573 N N . LEU A 1 73 ? 39.886 2.269 -36.528 1.00 79.25 73 LEU A N 1
ATOM 574 C CA . LEU A 1 73 ? 39.226 3.124 -35.541 1.00 79.25 73 LEU A CA 1
ATOM 575 C C . LEU A 1 73 ? 38.103 3.932 -36.206 1.00 79.25 73 LEU A C 1
ATOM 577 O O . LEU A 1 73 ? 36.971 3.940 -35.736 1.00 79.25 73 LEU A O 1
ATOM 581 N N . HIS A 1 74 ? 38.385 4.524 -37.365 1.00 78.94 74 HIS A N 1
ATOM 582 C CA . HIS A 1 74 ? 37.419 5.258 -38.170 1.00 78.94 74 HIS A CA 1
ATOM 583 C C . HIS A 1 74 ? 36.268 4.368 -38.663 1.00 78.94 74 HIS A C 1
ATOM 585 O O . HIS A 1 74 ? 35.138 4.835 -38.677 1.00 78.94 74 HIS A O 1
ATOM 591 N N . SER A 1 75 ? 36.478 3.092 -39.015 1.00 77.50 75 SER A N 1
ATOM 592 C CA . SER A 1 75 ? 35.354 2.200 -39.360 1.00 77.50 75 SER A CA 1
ATOM 593 C C . SER A 1 75 ? 34.405 1.983 -38.174 1.00 77.50 75 SER A C 1
ATOM 595 O O . SER A 1 75 ? 33.190 1.943 -38.366 1.00 77.50 75 SER A O 1
ATOM 597 N N . CYS A 1 76 ? 34.931 1.935 -36.947 1.00 76.88 76 CYS A N 1
ATOM 598 C CA . CYS A 1 76 ? 34.133 1.834 -35.725 1.00 76.88 76 CYS A CA 1
ATOM 599 C C . CYS A 1 76 ? 33.469 3.152 -35.291 1.00 76.88 76 CYS A C 1
ATOM 601 O O . CYS A 1 76 ? 32.410 3.101 -34.664 1.00 76.88 76 CYS A O 1
ATOM 603 N N . PHE A 1 77 ? 34.073 4.304 -35.595 1.00 78.31 77 PHE A N 1
ATOM 604 C CA . PHE A 1 77 ? 33.584 5.635 -35.199 1.00 78.31 77 PHE A CA 1
ATOM 605 C C . PHE A 1 77 ? 32.647 6.269 -36.233 1.00 78.31 77 PHE A C 1
ATOM 607 O O . PHE A 1 77 ? 31.708 6.969 -35.872 1.00 78.31 77 PHE A O 1
ATOM 614 N N . SER A 1 78 ? 32.902 6.005 -37.515 1.00 69.94 78 SER A N 1
ATOM 615 C CA . SER A 1 78 ? 32.203 6.587 -38.668 1.00 69.94 78 SER A CA 1
ATOM 616 C C . SER A 1 78 ? 31.168 5.655 -39.275 1.00 69.94 78 SER A C 1
ATOM 618 O O . SER A 1 78 ? 30.448 6.044 -40.199 1.00 69.94 78 SER A O 1
ATOM 620 N N . ALA A 1 79 ? 31.053 4.427 -38.761 1.00 58.84 79 ALA A N 1
ATOM 621 C CA . ALA A 1 79 ? 29.791 3.734 -38.898 1.00 58.84 79 ALA A CA 1
ATOM 622 C C . ALA A 1 79 ? 28.713 4.669 -38.314 1.00 58.84 79 ALA A C 1
ATOM 624 O O . ALA A 1 79 ? 28.901 5.202 -37.217 1.00 58.84 79 ALA A O 1
ATOM 625 N N . PRO A 1 80 ? 27.548 4.835 -38.970 1.00 50.28 80 P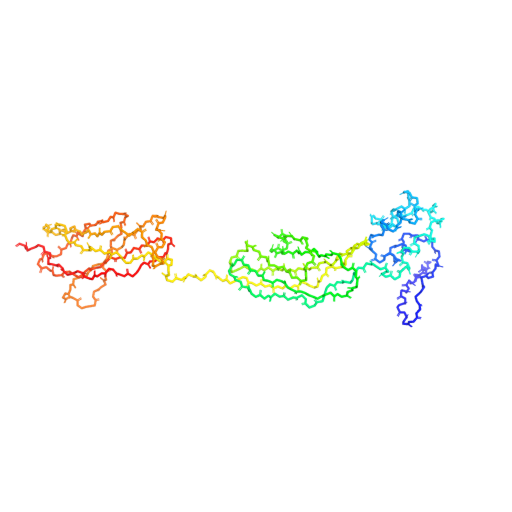RO A N 1
ATOM 626 C CA . PRO A 1 80 ? 26.342 5.209 -38.241 1.00 50.28 80 PRO A CA 1
ATOM 627 C C . PRO A 1 80 ? 26.225 4.293 -37.010 1.00 50.28 80 PRO A C 1
ATOM 629 O O . PRO A 1 80 ? 26.938 3.299 -36.890 1.00 50.28 80 PRO A O 1
ATOM 632 N N . HIS A 1 81 ? 25.287 4.520 -36.110 1.00 55.12 81 HIS A N 1
ATOM 633 C CA . HIS A 1 81 ? 24.881 3.483 -35.161 1.00 55.12 81 HIS A CA 1
ATOM 634 C C . HIS A 1 81 ? 24.334 2.234 -35.909 1.00 55.12 81 HIS A C 1
ATOM 636 O O . HIS A 1 81 ? 23.145 1.945 -35.858 1.00 55.12 81 HIS A O 1
ATOM 642 N N . VAL A 1 82 ? 25.154 1.506 -36.680 1.00 59.38 82 VAL A N 1
ATOM 643 C CA . VAL A 1 82 ? 24.773 0.432 -37.596 1.00 59.38 82 VAL A CA 1
ATOM 644 C C . VAL A 1 82 ? 24.667 -0.815 -36.751 1.00 59.38 82 VAL A C 1
ATOM 646 O O . VAL A 1 82 ? 25.550 -1.676 -36.672 1.00 59.38 82 VAL A O 1
ATOM 649 N N . GLY A 1 83 ? 23.535 -0.846 -36.068 1.00 66.94 83 GLY A N 1
ATOM 650 C CA . GLY A 1 83 ? 23.014 -1.989 -35.372 1.00 66.94 83 GLY A CA 1
ATOM 651 C C . GLY A 1 83 ? 23.178 -1.954 -33.863 1.00 66.94 83 GLY A C 1
ATOM 652 O O . GLY A 1 83 ? 22.959 -2.998 -33.280 1.00 66.94 83 GLY A O 1
ATOM 653 N N . LEU A 1 84 ? 23.514 -0.838 -33.208 1.00 75.88 84 LEU A N 1
ATOM 654 C CA . LEU A 1 84 ? 23.106 -0.684 -31.801 1.00 75.88 84 LEU A CA 1
ATOM 655 C C . LEU A 1 84 ? 21.670 -0.158 -31.775 1.00 75.88 84 LEU A C 1
ATOM 657 O O . LEU A 1 84 ? 21.342 0.680 -32.614 1.00 75.88 84 LEU A O 1
ATOM 661 N N . PRO A 1 85 ? 20.822 -0.642 -30.857 1.00 84.62 85 PRO A N 1
ATOM 662 C CA . PRO A 1 85 ? 19.424 -0.267 -30.860 1.00 84.62 85 PRO A CA 1
ATOM 663 C C . PRO A 1 85 ? 19.238 1.166 -30.358 1.00 84.62 85 PRO A C 1
ATOM 665 O O . PRO A 1 85 ? 20.041 1.693 -29.580 1.00 84.62 85 PRO A O 1
ATOM 668 N N . LYS A 1 86 ? 18.153 1.808 -30.784 1.00 84.62 86 LYS A N 1
ATOM 669 C CA . LYS A 1 86 ? 17.715 3.093 -30.222 1.00 84.62 86 LYS A CA 1
ATOM 670 C C . LYS A 1 86 ? 17.050 2.897 -28.859 1.00 84.62 86 LYS A C 1
ATOM 672 O O . LYS A 1 86 ? 16.506 1.835 -28.575 1.00 84.62 86 LYS A O 1
ATOM 677 N N . ALA A 1 87 ? 17.082 3.942 -28.028 1.00 87.12 87 ALA A N 1
ATOM 678 C CA . ALA A 1 87 ? 16.363 3.947 -26.756 1.00 87.12 87 ALA A CA 1
ATOM 679 C C . ALA A 1 87 ? 14.862 3.723 -26.993 1.00 87.12 87 ALA A C 1
ATOM 681 O O . ALA A 1 87 ? 14.300 4.271 -27.947 1.00 87.12 87 ALA A O 1
ATOM 682 N N . VAL A 1 88 ? 14.224 2.943 -26.119 1.00 91.06 88 VAL A N 1
ATOM 683 C CA . VAL A 1 88 ? 12.788 2.654 -26.216 1.00 91.06 88 VAL A CA 1
ATOM 684 C C . VAL A 1 88 ? 11.957 3.934 -26.132 1.00 91.06 88 VAL A C 1
ATOM 686 O O . VAL A 1 88 ? 12.372 4.949 -25.559 1.00 91.06 88 VAL A O 1
ATOM 689 N N . ARG A 1 89 ? 10.757 3.896 -26.702 1.00 89.44 89 ARG A N 1
ATOM 690 C CA . ARG A 1 89 ? 9.832 5.033 -26.749 1.00 89.44 89 ARG A CA 1
ATOM 691 C C . ARG A 1 89 ? 8.647 4.789 -25.829 1.00 89.44 89 ARG A C 1
ATOM 693 O O . ARG A 1 89 ? 8.320 3.659 -25.497 1.00 89.44 89 ARG A O 1
ATOM 700 N N . ARG A 1 90 ? 7.984 5.882 -25.439 1.00 89.75 90 ARG A N 1
ATOM 701 C CA . ARG A 1 90 ? 6.709 5.862 -24.701 1.00 89.75 90 ARG A CA 1
ATOM 702 C C . ARG A 1 90 ? 6.723 4.970 -23.446 1.00 89.75 90 ARG A C 1
ATOM 704 O O . ARG A 1 90 ? 5.711 4.346 -23.142 1.00 89.75 90 ARG A O 1
ATOM 711 N N . LEU A 1 91 ? 7.844 4.944 -22.713 1.00 93.00 91 LEU A N 1
ATOM 712 C CA . LEU A 1 91 ? 7.894 4.301 -21.400 1.00 93.00 91 LEU A CA 1
ATOM 713 C C . LEU A 1 91 ? 6.837 4.937 -20.491 1.00 93.00 91 LEU A C 1
ATOM 715 O O . LEU A 1 91 ? 6.845 6.149 -20.266 1.00 93.00 91 LEU A O 1
ATOM 719 N N . LYS A 1 92 ? 5.922 4.113 -19.990 1.00 92.12 92 LYS A N 1
ATOM 720 C CA . LYS A 1 92 ? 4.822 4.517 -19.116 1.00 92.12 92 LYS A CA 1
ATOM 721 C C . LYS A 1 92 ? 4.662 3.532 -17.967 1.00 92.12 92 LYS A C 1
ATOM 723 O O . LYS A 1 92 ? 5.000 2.354 -18.091 1.00 92.12 92 LYS A O 1
ATOM 728 N N . VAL A 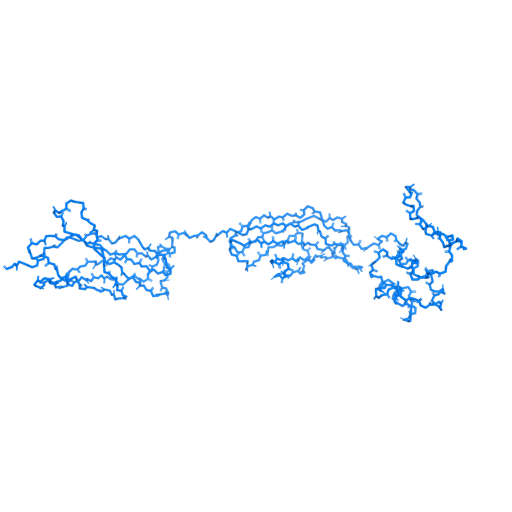1 93 ? 4.096 4.029 -16.871 1.00 96.44 93 VAL A N 1
ATOM 729 C CA . VAL A 1 93 ? 3.749 3.236 -15.689 1.00 96.44 93 VAL A CA 1
ATOM 730 C C . VAL A 1 93 ? 2.237 3.210 -15.532 1.00 96.44 93 VAL A C 1
ATOM 732 O O . VAL A 1 93 ? 1.576 4.245 -15.608 1.00 96.44 93 VAL A O 1
ATOM 735 N N . THR A 1 94 ? 1.692 2.022 -15.325 1.00 94.25 94 THR A N 1
ATOM 736 C CA . THR A 1 94 ? 0.261 1.752 -15.145 1.00 94.25 94 THR A CA 1
ATOM 737 C C . THR A 1 94 ? 0.062 0.738 -14.018 1.00 94.25 94 THR A C 1
ATOM 739 O O . THR A 1 94 ? 1.038 0.211 -13.490 1.00 94.25 94 THR A O 1
ATOM 742 N N . GLU A 1 95 ? -1.191 0.477 -13.631 1.00 95.38 95 GLU A N 1
ATOM 743 C CA . GLU A 1 95 ? -1.544 -0.552 -12.631 1.00 95.38 95 GLU A CA 1
ATOM 744 C C . GLU A 1 95 ? -0.732 -0.452 -11.327 1.00 95.38 95 GLU A C 1
ATOM 746 O O . GLU A 1 95 ? -0.252 -1.443 -10.779 1.00 95.38 95 GLU A O 1
ATOM 751 N N . ILE A 1 96 ? -0.546 0.777 -10.837 1.00 94.19 96 ILE A N 1
ATOM 752 C CA . ILE A 1 96 ? 0.207 1.028 -9.610 1.00 94.19 96 ILE A CA 1
ATOM 753 C C . ILE A 1 96 ? -0.630 0.577 -8.408 1.00 94.19 96 ILE A C 1
ATOM 755 O O . ILE A 1 96 ? -1.742 1.059 -8.189 1.00 94.19 96 ILE A O 1
ATOM 759 N N . THR A 1 97 ? -0.080 -0.337 -7.617 1.00 92.12 97 THR A N 1
ATOM 760 C CA . THR A 1 97 ? -0.638 -0.796 -6.341 1.00 92.12 97 THR A CA 1
ATOM 761 C C . THR A 1 97 ? 0.213 -0.273 -5.179 1.00 92.12 97 THR A C 1
ATOM 763 O O . THR A 1 97 ? 1.092 0.571 -5.364 1.00 92.12 97 THR A O 1
ATOM 766 N N . SER A 1 98 ? -0.029 -0.757 -3.958 1.00 93.06 98 SER A N 1
ATOM 767 C CA . SER A 1 98 ? 0.827 -0.433 -2.816 1.00 93.06 98 SER A CA 1
ATOM 768 C C . SER A 1 98 ? 2.192 -1.120 -2.841 1.00 93.06 98 SER A C 1
ATOM 770 O O . SER A 1 98 ? 3.068 -0.716 -2.091 1.00 93.06 98 SER A O 1
ATOM 772 N N . ASN A 1 99 ? 2.387 -2.157 -3.659 1.00 94.94 99 ASN A N 1
ATOM 773 C CA . ASN A 1 99 ? 3.630 -2.935 -3.672 1.00 94.94 99 ASN A CA 1
ATOM 774 C C . ASN A 1 99 ? 4.137 -3.299 -5.073 1.00 94.94 99 ASN A C 1
ATOM 776 O O . ASN A 1 99 ? 5.079 -4.079 -5.200 1.00 94.94 99 ASN A O 1
ATOM 780 N N . SER A 1 100 ? 3.504 -2.787 -6.125 1.00 96.44 100 SER A N 1
ATOM 781 C CA . SER A 1 100 ? 3.836 -3.162 -7.495 1.00 96.44 100 SER A CA 1
ATOM 782 C C . SER A 1 100 ? 3.379 -2.128 -8.513 1.00 96.44 100 SER A C 1
ATOM 784 O O . SER A 1 100 ? 2.508 -1.305 -8.229 1.00 96.44 100 SER A O 1
ATOM 786 N N . ALA A 1 101 ? 3.972 -2.172 -9.703 1.00 96.94 101 ALA A N 1
ATOM 787 C CA . ALA A 1 101 ? 3.598 -1.333 -10.836 1.00 96.94 101 ALA A CA 1
ATOM 788 C C . ALA A 1 101 ? 3.909 -2.038 -12.163 1.00 96.94 101 ALA A C 1
ATOM 790 O O . ALA A 1 101 ? 4.865 -2.813 -12.252 1.00 96.94 101 ALA A O 1
ATOM 791 N N . LEU A 1 102 ? 3.119 -1.758 -13.201 1.00 98.06 102 LEU A N 1
ATOM 792 C CA . LEU A 1 102 ? 3.328 -2.276 -14.553 1.00 98.06 102 LEU A CA 1
ATOM 793 C C . LEU A 1 102 ? 4.010 -1.220 -15.429 1.00 98.06 102 LEU A C 1
ATOM 795 O O . LEU A 1 102 ? 3.424 -0.180 -15.734 1.00 98.06 102 LEU A O 1
ATOM 799 N N . LEU A 1 103 ? 5.232 -1.514 -15.865 1.00 97.88 103 LEU A N 1
ATOM 800 C CA . LEU A 1 103 ? 5.985 -0.745 -16.851 1.00 97.88 103 LEU A CA 1
ATOM 801 C C . LEU A 1 103 ? 5.682 -1.276 -18.254 1.00 97.88 103 LEU A C 1
ATOM 803 O O . LEU A 1 103 ? 5.658 -2.487 -18.465 1.00 97.88 103 LEU A O 1
ATOM 807 N N . SER A 1 104 ? 5.485 -0.382 -19.219 1.00 97.44 104 SER A N 1
ATOM 808 C CA . SER A 1 104 ? 5.369 -0.739 -20.640 1.00 97.44 104 SER A CA 1
ATOM 809 C C . SER A 1 104 ? 6.005 0.325 -21.524 1.00 97.44 104 SER A C 1
ATOM 811 O O . SER A 1 104 ? 6.022 1.505 -21.165 1.00 97.44 104 SER A O 1
ATOM 813 N N . TRP A 1 105 ? 6.554 -0.091 -22.657 1.00 97.44 105 TRP A N 1
ATOM 814 C CA . TRP A 1 105 ? 7.245 0.770 -23.615 1.00 97.44 105 TRP A CA 1
ATOM 815 C C . TRP A 1 105 ? 7.004 0.270 -25.037 1.00 97.44 105 TRP A C 1
ATOM 817 O O . TRP A 1 105 ? 6.283 -0.696 -25.252 1.00 97.44 105 TRP A O 1
ATOM 827 N N . GLU A 1 106 ? 7.584 0.963 -26.008 1.00 93.88 106 GLU A N 1
ATOM 828 C CA . GLU A 1 106 ? 7.557 0.574 -27.410 1.00 93.88 106 GLU A CA 1
ATOM 829 C C . GLU A 1 106 ? 8.965 0.531 -27.977 1.00 93.88 106 GLU A C 1
ATOM 831 O O . GLU A 1 106 ? 9.794 1.413 -27.700 1.00 93.88 106 GLU A O 1
ATOM 836 N N . ASP A 1 107 ? 9.200 -0.441 -28.847 1.00 90.75 107 ASP A N 1
ATOM 837 C CA . ASP A 1 107 ? 10.428 -0.507 -29.611 1.00 90.75 107 ASP A CA 1
ATOM 838 C C . ASP A 1 107 ? 10.645 0.702 -30.516 1.00 90.75 107 ASP A C 1
ATOM 840 O O . ASP A 1 107 ? 9.738 1.293 -31.112 1.00 90.75 107 ASP A O 1
ATOM 844 N N . ALA A 1 108 ? 11.916 1.076 -30.612 1.00 82.19 108 ALA A N 1
ATOM 845 C CA . ALA A 1 108 ? 12.383 2.164 -31.456 1.00 82.19 108 ALA A CA 1
ATOM 846 C C . ALA A 1 108 ? 13.217 1.677 -32.648 1.00 82.19 108 ALA A C 1
ATOM 848 O O . ALA A 1 108 ? 13.611 2.501 -33.480 1.00 82.19 108 ALA A O 1
ATOM 849 N N . ASP A 1 109 ? 13.518 0.377 -32.709 1.00 82.12 109 ASP A N 1
ATOM 850 C CA . ASP A 1 109 ? 14.418 -0.220 -33.692 1.00 82.12 109 ASP A CA 1
ATOM 851 C C . ASP A 1 109 ? 14.084 -1.695 -33.970 1.00 82.12 109 ASP A C 1
ATOM 853 O O . ASP A 1 109 ? 13.278 -2.300 -33.270 1.00 82.12 109 ASP A O 1
ATOM 857 N N . TYR A 1 110 ? 14.720 -2.279 -34.985 1.00 78.62 110 TYR A N 1
ATOM 858 C CA . TYR A 1 110 ? 14.549 -3.682 -35.365 1.00 78.62 110 TYR A CA 1
ATOM 859 C C . TYR A 1 110 ? 15.659 -4.575 -34.793 1.00 78.62 110 TYR A C 1
ATOM 861 O O . TYR A 1 110 ? 16.794 -4.146 -34.578 1.00 78.62 110 TYR A O 1
ATOM 869 N N . GLY A 1 111 ? 15.351 -5.862 -34.605 1.00 86.00 111 GLY A N 1
ATOM 870 C CA . GLY A 1 111 ? 16.326 -6.857 -34.145 1.00 86.00 111 GLY A CA 1
ATOM 871 C C . GLY A 1 111 ? 16.638 -6.788 -32.649 1.00 86.00 111 GLY A C 1
ATOM 872 O O . GLY A 1 111 ? 17.690 -7.277 -32.235 1.00 86.00 111 GLY A O 1
ATOM 873 N N . ILE A 1 112 ? 15.753 -6.182 -31.853 1.00 92.69 112 ILE A N 1
ATOM 874 C CA . ILE A 1 112 ? 15.810 -6.230 -30.392 1.00 92.69 112 ILE A CA 1
ATOM 875 C C . ILE A 1 112 ? 15.657 -7.683 -29.939 1.00 92.69 112 ILE A C 1
ATOM 877 O O . ILE A 1 112 ? 14.775 -8.402 -30.404 1.00 92.69 112 ILE A O 1
ATOM 881 N N . VAL A 1 113 ? 16.561 -8.127 -29.069 1.00 94.12 113 VAL A N 1
ATOM 882 C CA . VAL A 1 113 ? 16.542 -9.473 -28.474 1.00 94.12 113 VAL A CA 1
ATOM 883 C C . VAL A 1 113 ? 16.110 -9.443 -27.011 1.00 94.12 113 VAL A C 1
ATOM 885 O O . VAL A 1 113 ? 15.822 -10.494 -26.447 1.00 94.12 113 VAL A O 1
ATOM 888 N N . GLY A 1 114 ? 16.065 -8.257 -26.398 1.00 96.31 114 GLY A N 1
ATOM 889 C CA . GLY A 1 114 ? 15.556 -8.064 -25.050 1.00 96.31 114 GLY A CA 1
ATOM 890 C C . GLY A 1 114 ? 15.745 -6.648 -24.520 1.00 96.31 114 GLY A C 1
ATOM 891 O O . GLY A 1 114 ? 16.188 -5.746 -25.231 1.00 96.31 114 GLY A O 1
ATOM 892 N N . TYR A 1 115 ? 15.425 -6.477 -23.243 1.00 97.81 115 TYR A N 1
ATOM 893 C CA . TYR A 1 115 ? 15.466 -5.216 -22.521 1.00 97.81 115 TYR A CA 1
ATOM 894 C C . TYR A 1 115 ? 16.031 -5.427 -21.131 1.00 97.81 115 TYR A C 1
ATOM 896 O O . TYR A 1 115 ? 15.702 -6.408 -20.466 1.00 97.81 115 TYR A O 1
ATOM 904 N N . LYS A 1 116 ? 16.799 -4.444 -20.678 1.00 97.75 116 LYS A N 1
ATOM 905 C CA . LYS A 1 116 ? 17.189 -4.288 -19.285 1.00 97.75 116 LYS A CA 1
ATOM 906 C C . LYS A 1 116 ? 16.328 -3.199 -18.653 1.00 97.75 116 LYS A C 1
ATOM 908 O O . LYS A 1 116 ? 16.365 -2.049 -19.095 1.00 97.75 116 LYS A O 1
ATOM 913 N N . VAL A 1 117 ? 15.566 -3.560 -17.630 1.00 98.25 117 VAL A N 1
ATOM 914 C CA . VAL A 1 117 ? 14.728 -2.659 -16.832 1.00 98.25 117 VAL A CA 1
ATOM 915 C C . VAL A 1 117 ? 15.441 -2.374 -15.519 1.00 98.25 117 VAL A C 1
ATOM 917 O O . VAL A 1 117 ? 15.870 -3.310 -14.850 1.00 98.25 117 VAL A O 1
ATOM 920 N N . GLU A 1 118 ? 15.552 -1.104 -15.140 1.00 97.62 118 GLU A N 1
ATOM 921 C CA . GLU A 1 118 ? 16.130 -0.686 -13.858 1.00 97.62 118 GLU A CA 1
ATOM 922 C C . GLU A 1 118 ? 15.158 0.237 -13.122 1.00 97.62 118 GLU A C 1
ATOM 924 O O . GLU A 1 118 ? 14.629 1.189 -13.706 1.00 97.62 118 GLU A O 1
ATOM 929 N N . VAL A 1 119 ? 14.937 -0.043 -11.836 1.00 97.75 119 VAL A N 1
ATOM 930 C CA . VAL A 1 119 ? 14.103 0.757 -10.932 1.00 97.75 119 VAL A CA 1
ATOM 931 C C . VAL A 1 119 ? 14.954 1.280 -9.786 1.00 97.75 119 VAL A C 1
ATOM 933 O O . VAL A 1 119 ? 15.722 0.536 -9.173 1.00 97.75 119 VAL A O 1
ATOM 936 N N . PHE A 1 120 ? 14.781 2.559 -9.479 1.00 96.44 120 PHE A N 1
ATOM 937 C CA . PHE A 1 120 ? 15.568 3.311 -8.518 1.00 96.44 120 PHE A CA 1
ATOM 938 C C . PHE A 1 120 ? 14.696 3.836 -7.384 1.00 96.44 120 PHE A C 1
ATOM 940 O O . PHE A 1 120 ? 13.579 4.299 -7.618 1.00 96.44 120 PHE A O 1
ATOM 947 N N . SER A 1 121 ? 15.259 3.845 -6.180 1.00 96.38 121 SER A N 1
ATOM 948 C CA . SER A 1 121 ? 14.757 4.568 -5.011 1.00 96.38 121 SER A CA 1
ATOM 949 C C . SER A 1 121 ? 15.910 5.388 -4.447 1.00 96.38 121 SER A C 1
ATOM 951 O O . SER A 1 121 ? 16.960 4.822 -4.150 1.00 96.38 121 SER A O 1
ATOM 953 N N . ASN A 1 122 ? 15.742 6.704 -4.295 1.00 93.12 122 ASN A N 1
ATOM 954 C CA . ASN A 1 122 ? 16.806 7.613 -3.833 1.00 93.12 122 ASN A CA 1
ATOM 955 C C . ASN A 1 122 ? 18.138 7.423 -4.593 1.00 93.12 122 ASN A C 1
ATOM 957 O O . ASN A 1 122 ? 19.196 7.289 -3.986 1.00 93.12 122 ASN A O 1
ATOM 961 N N . ASP A 1 123 ? 18.057 7.335 -5.926 1.00 88.50 123 ASP A N 1
ATOM 962 C CA . ASP A 1 123 ? 19.179 7.113 -6.857 1.00 88.50 123 ASP A CA 1
ATOM 963 C C . ASP A 1 123 ? 19.929 5.768 -6.711 1.00 88.50 123 ASP A C 1
ATOM 965 O O . ASP A 1 123 ? 20.845 5.487 -7.485 1.00 88.50 123 ASP A O 1
ATOM 969 N N . ALA A 1 124 ? 19.506 4.886 -5.801 1.00 94.38 124 ALA A N 1
ATOM 970 C CA . ALA A 1 124 ? 19.999 3.515 -5.703 1.00 94.38 124 ALA A CA 1
ATOM 971 C C . ALA A 1 124 ? 19.123 2.556 -6.519 1.00 94.38 124 ALA A C 1
ATOM 973 O O . ALA A 1 124 ? 17.894 2.614 -6.441 1.00 94.38 124 ALA A O 1
ATOM 974 N N . VAL A 1 125 ? 19.749 1.645 -7.270 1.00 94.94 125 VAL A N 1
ATOM 975 C CA . VAL A 1 125 ? 19.037 0.571 -7.980 1.00 94.94 125 VAL A CA 1
ATOM 976 C C . VAL A 1 125 ? 18.462 -0.404 -6.956 1.00 94.94 125 VAL A C 1
ATOM 978 O O . VAL A 1 125 ? 19.206 -1.012 -6.188 1.00 94.94 125 VAL A O 1
ATOM 981 N N . VAL A 1 126 ? 17.140 -0.559 -6.958 1.00 97.00 126 VAL A N 1
ATOM 982 C CA . VAL A 1 126 ? 16.405 -1.470 -6.063 1.00 97.00 126 VAL A CA 1
ATOM 983 C C . VAL A 1 126 ? 15.838 -2.686 -6.790 1.00 97.00 126 VAL A C 1
ATOM 985 O O . VAL A 1 126 ? 15.526 -3.688 -6.155 1.00 97.00 126 VAL A O 1
ATOM 988 N N . SER A 1 127 ? 15.707 -2.618 -8.115 1.00 96.38 127 SER A N 1
ATOM 989 C CA . SER A 1 127 ? 15.267 -3.740 -8.940 1.00 96.38 127 SER A CA 1
ATOM 990 C C . SER A 1 127 ? 15.888 -3.651 -10.330 1.00 96.38 127 SER A C 1
ATOM 992 O O . SER A 1 127 ? 15.940 -2.568 -10.916 1.00 96.38 127 SER A O 1
ATOM 994 N N . THR A 1 128 ? 16.328 -4.798 -10.846 1.00 97.19 128 THR A N 1
ATOM 995 C CA . THR A 1 128 ? 16.848 -4.957 -12.206 1.00 97.19 128 THR A CA 1
ATOM 996 C C . THR A 1 128 ? 16.269 -6.226 -12.810 1.00 97.19 128 THR A C 1
ATOM 998 O O . THR A 1 128 ? 16.249 -7.263 -12.145 1.00 97.19 128 THR A O 1
ATOM 1001 N N . ALA A 1 129 ? 15.838 -6.164 -14.067 1.00 97.50 129 ALA A N 1
ATOM 1002 C CA . ALA A 1 129 ? 15.343 -7.326 -14.796 1.00 97.50 129 ALA A CA 1
ATOM 1003 C C . ALA A 1 129 ? 15.808 -7.311 -16.255 1.00 97.50 129 ALA A C 1
ATOM 1005 O O . ALA A 1 129 ? 15.686 -6.290 -16.931 1.00 97.50 129 ALA A O 1
ATOM 1006 N N . ASP A 1 130 ? 16.279 -8.460 -16.740 1.00 97.12 130 ASP A N 1
ATOM 1007 C CA . ASP A 1 130 ? 16.536 -8.711 -18.158 1.00 97.12 130 ASP A CA 1
ATOM 1008 C C . ASP A 1 130 ? 15.383 -9.548 -18.725 1.00 97.12 130 ASP A C 1
ATOM 1010 O O . ASP A 1 130 ? 15.109 -10.650 -18.243 1.00 97.12 130 ASP A O 1
ATOM 1014 N N . ILE A 1 131 ? 14.674 -9.022 -19.724 1.00 97.25 131 ILE A N 1
ATOM 1015 C CA . ILE A 1 131 ? 13.454 -9.634 -20.273 1.00 97.25 131 ILE A CA 1
ATOM 1016 C C . ILE A 1 131 ? 13.399 -9.528 -21.796 1.00 97.25 131 ILE A C 1
ATOM 1018 O O . ILE A 1 131 ? 14.152 -8.776 -22.403 1.00 97.25 131 ILE A O 1
ATOM 1022 N N . THR A 1 132 ? 12.460 -10.232 -22.424 1.00 96.31 132 THR A N 1
ATOM 1023 C CA . THR A 1 132 ? 12.245 -10.195 -23.883 1.00 96.31 132 THR A CA 1
ATOM 1024 C C . THR A 1 132 ? 10.932 -9.530 -24.302 1.00 96.31 132 THR A C 1
ATOM 1026 O O . THR A 1 132 ? 10.679 -9.376 -25.492 1.00 96.31 132 THR A O 1
ATOM 1029 N N . THR A 1 133 ? 10.091 -9.131 -23.346 1.00 96.44 133 THR A N 1
ATOM 1030 C CA . THR A 1 133 ? 8.786 -8.498 -23.583 1.00 96.44 133 THR A CA 1
ATOM 1031 C C . THR A 1 133 ? 8.860 -6.979 -23.449 1.00 96.44 133 THR A C 1
ATOM 1033 O O . THR A 1 133 ? 9.636 -6.468 -22.651 1.00 96.44 133 THR A O 1
ATOM 1036 N N . GLU A 1 134 ? 7.981 -6.249 -24.140 1.00 96.31 134 GLU A N 1
ATOM 1037 C CA . GLU A 1 134 ? 7.867 -4.774 -24.071 1.00 96.31 134 GLU A CA 1
ATOM 1038 C C . GLU A 1 134 ? 7.134 -4.257 -22.810 1.00 96.31 134 GLU A C 1
ATOM 1040 O O . GLU A 1 134 ? 6.630 -3.131 -22.747 1.00 96.31 134 GLU A O 1
ATOM 1045 N N . SER A 1 135 ? 7.035 -5.103 -21.786 1.00 97.31 135 SER A N 1
ATOM 1046 C CA . SER A 1 135 ? 6.405 -4.776 -20.513 1.00 97.31 135 SER A CA 1
ATOM 1047 C C . SER A 1 135 ? 7.004 -5.582 -19.375 1.00 97.31 135 SER A C 1
ATOM 1049 O O . SER A 1 135 ? 7.378 -6.743 -19.565 1.00 97.31 135 SER A O 1
ATOM 1051 N N . HIS A 1 136 ? 7.010 -4.996 -18.182 1.00 98.12 136 HIS A N 1
ATOM 1052 C CA . HIS A 1 136 ? 7.493 -5.630 -16.966 1.00 98.12 136 HIS A CA 1
ATOM 1053 C C . HIS A 1 136 ? 6.687 -5.182 -15.754 1.00 98.12 136 HIS A C 1
ATOM 1055 O O . HIS A 1 136 ? 6.531 -3.985 -15.510 1.00 98.12 136 HIS A O 1
ATOM 1061 N N . ARG A 1 137 ? 6.212 -6.142 -14.962 1.00 98.19 137 ARG A N 1
ATOM 1062 C CA . ARG A 1 137 ? 5.599 -5.863 -13.667 1.00 98.19 137 ARG A CA 1
ATOM 1063 C C . ARG A 1 137 ? 6.659 -5.960 -12.579 1.00 98.19 137 ARG A C 1
ATOM 1065 O O . ARG A 1 137 ? 7.235 -7.022 -12.368 1.00 98.19 137 ARG A O 1
ATOM 1072 N N . VAL A 1 138 ? 6.891 -4.842 -11.905 1.00 97.81 138 VAL A N 1
ATOM 1073 C CA . VAL A 1 138 ? 7.813 -4.741 -10.775 1.00 97.81 138 VAL A CA 1
ATOM 1074 C C . VAL A 1 138 ? 7.025 -5.028 -9.504 1.00 97.81 138 VAL A C 1
ATOM 1076 O O . VAL A 1 138 ? 5.956 -4.454 -9.301 1.00 97.81 138 VAL A O 1
ATOM 1079 N N . GLU A 1 139 ? 7.548 -5.915 -8.667 1.00 96.38 139 GLU A N 1
ATOM 1080 C CA . GLU A 1 139 ? 6.932 -6.385 -7.421 1.00 96.38 139 GLU A CA 1
ATOM 1081 C C . GLU A 1 139 ? 7.768 -5.961 -6.207 1.00 96.38 139 GLU A C 1
ATOM 1083 O O . GLU A 1 139 ? 8.880 -5.454 -6.353 1.00 96.38 139 GLU A O 1
ATOM 1088 N N . ASN A 1 140 ? 7.259 -6.235 -5.002 1.00 95.38 140 ASN A N 1
ATOM 1089 C CA . ASN A 1 140 ? 7.961 -6.025 -3.728 1.00 95.38 140 ASN A CA 1
ATOM 1090 C C . ASN A 1 140 ? 8.416 -4.574 -3.490 1.00 95.38 140 ASN A C 1
ATOM 1092 O O . ASN A 1 140 ? 9.428 -4.330 -2.834 1.00 95.38 140 ASN A O 1
ATOM 1096 N N . LEU A 1 141 ? 7.662 -3.607 -4.012 1.00 95.69 141 LEU A N 1
ATOM 1097 C CA . LEU A 1 141 ? 7.878 -2.189 -3.746 1.00 95.69 141 LEU A CA 1
ATOM 1098 C C . LEU A 1 141 ? 7.333 -1.807 -2.364 1.00 95.69 141 LEU A C 1
ATOM 1100 O O . LEU A 1 141 ? 6.373 -2.395 -1.861 1.00 95.69 141 LEU A O 1
ATOM 1104 N N . THR A 1 142 ? 7.925 -0.782 -1.764 1.00 95.12 142 THR A N 1
ATOM 1105 C CA . THR A 1 142 ? 7.466 -0.200 -0.504 1.00 95.12 142 THR A CA 1
ATOM 1106 C C . THR A 1 142 ? 6.232 0.669 -0.766 1.00 95.12 142 THR A C 1
ATOM 1108 O O . THR A 1 142 ? 6.246 1.448 -1.721 1.00 95.12 142 THR A O 1
ATOM 1111 N N . PRO A 1 143 ? 5.170 0.586 0.057 1.00 92.25 143 PRO A N 1
ATOM 1112 C CA . PRO A 1 143 ? 4.007 1.469 -0.039 1.00 92.25 143 PRO A CA 1
ATOM 1113 C C . PRO A 1 143 ? 4.345 2.952 0.130 1.00 92.25 143 PRO A C 1
ATOM 1115 O O . PRO A 1 143 ? 5.308 3.300 0.813 1.00 92.25 143 PRO A O 1
ATOM 1118 N N . ALA A 1 144 ? 3.521 3.823 -0.462 1.00 90.06 144 ALA A N 1
ATOM 1119 C CA . ALA A 1 144 ? 3.650 5.284 -0.383 1.00 90.06 144 ALA A CA 1
ATOM 1120 C C . ALA A 1 144 ? 5.072 5.813 -0.675 1.00 90.06 144 ALA A C 1
ATOM 1122 O O . ALA A 1 144 ? 5.515 6.788 -0.070 1.00 90.06 144 ALA A O 1
ATOM 1123 N N . SER A 1 145 ? 5.797 5.151 -1.578 1.00 95.38 145 SER A N 1
ATOM 1124 C CA . SER A 1 145 ? 7.202 5.439 -1.877 1.00 95.38 145 SER A CA 1
ATOM 1125 C C . SER A 1 145 ? 7.375 5.817 -3.345 1.00 95.38 145 SER A C 1
ATOM 1127 O O . SER A 1 145 ? 6.716 5.254 -4.222 1.00 95.38 145 SER A O 1
ATOM 1129 N N . GLU A 1 146 ? 8.238 6.798 -3.607 1.00 97.00 146 GLU A N 1
ATOM 1130 C CA . GLU A 1 146 ? 8.563 7.259 -4.958 1.00 97.00 146 GLU A CA 1
ATOM 1131 C C . GLU A 1 146 ? 9.669 6.401 -5.580 1.00 97.00 146 GLU A C 1
ATOM 1133 O O . GLU A 1 146 ? 10.671 6.085 -4.938 1.00 97.00 146 GLU A O 1
ATOM 1138 N N . TYR A 1 147 ? 9.494 6.070 -6.856 1.00 97.12 147 TYR A N 1
ATOM 1139 C CA . TYR A 1 147 ? 10.435 5.312 -7.662 1.00 97.12 147 TYR A CA 1
ATOM 1140 C C . TYR A 1 147 ? 10.666 5.985 -9.012 1.00 97.12 147 TYR A C 1
ATOM 1142 O O . TYR A 1 147 ? 9.780 6.640 -9.566 1.00 97.12 147 TYR A O 1
ATOM 1150 N N . ARG A 1 148 ? 11.851 5.757 -9.582 1.00 96.44 148 ARG A N 1
ATOM 1151 C CA . ARG A 1 148 ? 12.169 6.060 -10.985 1.00 96.44 148 ARG A CA 1
ATOM 1152 C C . ARG A 1 148 ? 12.435 4.776 -11.749 1.00 96.44 148 ARG A C 1
ATOM 1154 O O . ARG A 1 148 ? 13.085 3.890 -11.212 1.00 96.44 148 ARG A O 1
ATOM 1161 N N . ALA A 1 149 ? 11.985 4.685 -12.993 1.00 94.88 149 ALA A N 1
ATOM 1162 C CA . ALA A 1 149 ? 12.287 3.559 -13.870 1.00 94.88 149 ALA A CA 1
ATOM 1163 C C . ALA A 1 149 ? 12.871 4.025 -15.207 1.00 94.88 149 ALA A C 1
ATOM 1165 O O . ALA A 1 149 ? 12.431 5.036 -15.764 1.00 94.88 149 ALA A O 1
ATOM 1166 N N . GLN A 1 150 ? 13.815 3.245 -15.732 1.00 95.00 150 GLN A N 1
ATOM 1167 C CA . GLN A 1 150 ? 14.348 3.381 -17.087 1.00 95.00 150 GLN A CA 1
ATOM 1168 C C . GLN A 1 150 ? 14.479 2.012 -17.750 1.00 95.00 150 GLN A C 1
ATOM 1170 O O . GLN A 1 150 ? 14.592 0.982 -17.080 1.00 95.00 150 GLN A O 1
ATOM 1175 N N . VAL A 1 151 ? 14.496 2.014 -19.080 1.00 96.88 151 VAL A N 1
ATOM 1176 C CA . VAL A 1 151 ? 14.625 0.797 -19.880 1.00 96.88 151 VAL A CA 1
ATOM 1177 C C . VAL A 1 151 ? 15.698 0.981 -20.942 1.00 96.88 151 VAL A C 1
ATOM 1179 O O . VAL A 1 151 ? 15.769 2.015 -21.606 1.00 96.88 151 VAL A O 1
ATOM 1182 N N . THR A 1 152 ? 16.525 -0.044 -21.110 1.00 94.50 152 THR A N 1
ATOM 1183 C CA . THR A 1 152 ? 17.571 -0.124 -22.129 1.00 94.50 152 THR A CA 1
ATOM 1184 C C . THR A 1 152 ? 17.259 -1.273 -23.079 1.00 94.50 152 THR A C 1
ATOM 1186 O O . THR A 1 152 ? 17.090 -2.402 -22.629 1.00 94.50 152 THR A O 1
ATOM 1189 N N . ALA A 1 153 ? 17.190 -1.007 -24.383 1.00 94.31 153 ALA A N 1
ATOM 1190 C CA . ALA A 1 153 ? 17.005 -2.043 -25.394 1.00 94.31 153 ALA A CA 1
ATOM 1191 C C . ALA A 1 153 ? 18.333 -2.754 -25.684 1.00 94.31 153 ALA A C 1
ATOM 1193 O O . ALA A 1 153 ? 19.399 -2.134 -25.665 1.00 94.31 153 ALA A O 1
ATOM 1194 N N . VAL A 1 154 ? 18.272 -4.049 -25.975 1.00 92.12 154 VAL A N 1
ATOM 1195 C CA . VAL A 1 154 ? 19.435 -4.908 -26.215 1.00 92.12 154 VAL A CA 1
ATOM 1196 C C . VAL A 1 154 ? 19.242 -5.648 -27.530 1.00 92.12 154 VAL A C 1
ATOM 1198 O O . VAL A 1 154 ? 18.184 -6.215 -27.791 1.00 92.12 154 VAL A O 1
ATOM 1201 N N . ASN A 1 155 ? 20.275 -5.682 -28.365 1.00 89.69 155 ASN A N 1
ATOM 1202 C CA . ASN A 1 155 ? 20.324 -6.538 -29.547 1.00 89.69 155 ASN A CA 1
ATOM 1203 C C . ASN A 1 155 ? 21.651 -7.308 -29.625 1.00 89.69 155 ASN A C 1
ATOM 1205 O O . ASN A 1 155 ? 22.517 -7.189 -28.759 1.00 89.69 155 ASN A O 1
ATOM 1209 N N . GLY A 1 156 ? 21.847 -8.095 -30.689 1.00 82.62 156 GLY A N 1
ATOM 1210 C CA . GLY A 1 156 ? 23.053 -8.921 -30.851 1.00 82.62 156 GLY A CA 1
ATOM 1211 C C . GLY A 1 156 ? 24.385 -8.150 -30.881 1.00 82.62 156 GLY A C 1
ATOM 1212 O O . GLY A 1 156 ? 25.449 -8.753 -30.708 1.00 82.62 156 GLY A O 1
ATOM 1213 N N . ARG A 1 157 ? 24.355 -6.827 -31.085 1.00 79.12 157 ARG A N 1
ATOM 1214 C CA . ARG A 1 157 ? 25.545 -5.964 -31.139 1.00 79.12 157 ARG A CA 1
ATOM 1215 C C . ARG A 1 157 ? 25.787 -5.229 -29.822 1.00 79.12 157 ARG A C 1
ATOM 1217 O O . ARG A 1 157 ? 26.953 -5.026 -29.481 1.00 79.12 157 ARG A O 1
ATOM 1224 N N . GLY A 1 158 ? 24.742 -4.908 -29.060 1.00 80.56 158 GLY A N 1
ATOM 1225 C CA . GLY A 1 158 ? 24.864 -4.298 -27.737 1.00 80.56 158 GLY A CA 1
ATOM 1226 C C . GLY A 1 158 ? 23.603 -3.564 -27.287 1.00 80.56 158 GLY A C 1
ATOM 1227 O O . GLY A 1 158 ? 22.496 -3.882 -27.720 1.00 80.56 158 GLY A O 1
ATOM 1228 N N . ASN A 1 159 ? 23.800 -2.576 -26.415 1.00 85.38 159 ASN A N 1
ATOM 1229 C CA . ASN A 1 159 ? 22.734 -1.884 -25.697 1.00 85.38 159 ASN A CA 1
ATOM 1230 C C . ASN A 1 159 ? 22.463 -0.496 -26.287 1.00 85.38 159 ASN A C 1
ATOM 1232 O O . ASN A 1 159 ? 23.377 0.163 -26.792 1.00 85.38 159 ASN A O 1
ATOM 1236 N N . SER A 1 160 ? 21.221 -0.033 -26.178 1.00 84.88 160 SER A N 1
ATOM 1237 C CA . SER A 1 160 ? 20.859 1.359 -26.439 1.00 84.88 160 SER A CA 1
ATOM 1238 C C . SER A 1 160 ? 21.335 2.276 -25.304 1.00 84.88 160 SER A C 1
ATOM 1240 O O . SER A 1 160 ? 21.680 1.804 -24.218 1.00 84.88 160 SER A O 1
ATOM 1242 N N . PRO A 1 161 ? 21.283 3.606 -25.480 1.00 85.44 161 PRO A N 1
ATOM 1243 C CA . PRO A 1 161 ? 21.142 4.507 -24.340 1.00 85.44 161 PRO A CA 1
ATOM 1244 C C . PRO A 1 161 ? 19.876 4.161 -23.527 1.00 85.44 161 PRO A C 1
ATOM 1246 O O . PRO A 1 161 ? 18.904 3.671 -24.122 1.00 85.44 161 PRO A O 1
ATOM 1249 N N . PRO A 1 162 ? 19.841 4.427 -22.209 1.00 86.56 162 PRO A N 1
ATOM 1250 C CA . PRO A 1 162 ? 18.616 4.304 -21.426 1.00 86.56 162 PRO A CA 1
ATOM 1251 C C . PRO A 1 162 ? 17.513 5.232 -21.949 1.00 86.56 162 PRO A C 1
ATOM 1253 O O . PRO A 1 162 ? 17.787 6.293 -22.519 1.00 86.56 162 PRO A O 1
ATOM 1256 N N . SER A 1 163 ? 16.257 4.849 -21.733 1.00 90.38 163 SER A N 1
ATOM 1257 C CA . SER A 1 163 ? 15.118 5.746 -21.923 1.00 90.38 163 SER A CA 1
ATOM 1258 C C . SER A 1 163 ? 15.204 6.965 -21.000 1.00 90.38 163 SER A C 1
ATOM 1260 O O . SER A 1 163 ? 15.936 6.979 -20.011 1.00 90.38 163 SER A O 1
ATOM 1262 N N . PHE A 1 164 ? 14.368 7.972 -21.258 1.00 84.50 164 PHE A N 1
ATOM 1263 C CA . PHE A 1 164 ? 14.067 8.950 -20.216 1.00 84.50 164 PHE A CA 1
ATOM 1264 C C . PHE A 1 164 ? 13.461 8.247 -18.997 1.00 84.50 164 PHE A C 1
ATOM 1266 O O . PHE A 1 164 ? 12.703 7.282 -19.138 1.00 84.50 164 PHE A O 1
ATOM 1273 N N . ASN A 1 165 ? 13.804 8.752 -17.815 1.00 85.56 165 ASN A N 1
ATOM 1274 C CA . ASN A 1 165 ? 13.241 8.275 -16.564 1.00 85.56 165 ASN A CA 1
ATOM 1275 C C . ASN A 1 165 ? 11.746 8.589 -16.496 1.00 85.56 165 ASN A C 1
ATOM 1277 O O . ASN A 1 165 ? 11.332 9.714 -16.786 1.00 85.56 165 ASN A O 1
ATOM 1281 N N . VAL A 1 166 ? 10.960 7.620 -16.034 1.00 86.31 166 VAL A N 1
ATOM 1282 C CA . VAL A 1 166 ? 9.586 7.848 -15.581 1.00 86.31 166 VAL A CA 1
ATOM 1283 C C . VAL A 1 166 ? 9.531 7.719 -14.064 1.00 86.31 166 VAL A C 1
ATOM 1285 O O . VAL A 1 166 ? 10.093 6.782 -13.498 1.00 86.31 166 VAL A O 1
ATOM 1288 N N . THR A 1 167 ? 8.874 8.669 -13.404 1.00 92.81 167 THR A N 1
ATOM 1289 C CA . THR A 1 167 ? 8.670 8.655 -11.951 1.00 92.81 167 THR A CA 1
ATOM 1290 C C . THR A 1 167 ? 7.264 8.165 -11.631 1.00 92.81 167 THR A C 1
ATOM 1292 O O . THR A 1 167 ? 6.310 8.520 -12.327 1.00 92.81 167 THR A O 1
ATOM 1295 N N . PHE A 1 168 ? 7.124 7.364 -10.580 1.00 95.94 168 PHE A N 1
ATOM 1296 C CA . PHE A 1 168 ? 5.832 6.925 -10.062 1.00 95.94 168 PHE A CA 1
ATOM 1297 C C . PHE A 1 168 ? 5.887 6.728 -8.545 1.00 95.94 168 PHE A C 1
ATOM 1299 O O . PHE A 1 168 ? 6.946 6.461 -7.983 1.00 95.94 168 PHE A O 1
ATOM 1306 N N . THR A 1 169 ? 4.738 6.833 -7.882 1.00 95.25 169 THR A N 1
ATOM 1307 C CA . THR A 1 169 ? 4.610 6.624 -6.434 1.00 95.25 169 THR A CA 1
ATOM 1308 C C . THR A 1 169 ? 3.648 5.475 -6.183 1.00 95.25 169 THR A C 1
ATOM 1310 O O . THR A 1 169 ? 2.529 5.493 -6.700 1.00 95.25 169 THR A O 1
ATOM 1313 N N . THR A 1 170 ? 4.063 4.475 -5.406 1.00 94.38 170 THR A N 1
ATOM 1314 C CA . THR A 1 170 ? 3.169 3.386 -4.989 1.00 94.38 170 THR A CA 1
ATOM 1315 C C . THR A 1 170 ? 2.036 3.915 -4.122 1.00 94.38 170 THR A C 1
ATOM 1317 O O . THR A 1 170 ? 2.167 4.908 -3.402 1.00 94.38 170 THR A O 1
ATOM 1320 N N . LEU A 1 171 ? 0.893 3.237 -4.170 1.00 88.12 171 LEU A N 1
ATOM 1321 C CA . LEU A 1 171 ? -0.239 3.609 -3.331 1.00 88.12 171 LEU A CA 1
ATOM 1322 C C . LEU A 1 171 ? 0.084 3.358 -1.844 1.00 88.12 171 LEU A C 1
ATOM 1324 O O . LEU A 1 171 ? 0.897 2.488 -1.515 1.00 88.12 171 LEU A O 1
ATOM 1328 N N . PRO A 1 172 ? -0.551 4.076 -0.905 1.00 83.06 172 PRO A N 1
ATOM 1329 C CA . PRO A 1 172 ? -0.522 3.664 0.492 1.00 83.06 172 PRO A CA 1
ATOM 1330 C C . PRO A 1 172 ? -1.183 2.288 0.646 1.00 83.06 172 PRO A C 1
ATOM 1332 O O . PRO A 1 172 ? -2.043 1.901 -0.154 1.00 83.06 172 PRO A O 1
ATOM 1335 N N . VAL A 1 173 ? -0.821 1.554 1.702 1.00 79.62 173 VAL A N 1
ATOM 1336 C CA . VAL A 1 173 ? -1.565 0.346 2.079 1.00 79.62 173 VAL A CA 1
ATOM 1337 C C . VAL A 1 173 ? -3.007 0.760 2.353 1.00 79.62 173 VAL A C 1
ATOM 1339 O O . VAL A 1 173 ? -3.271 1.566 3.247 1.00 79.62 173 VAL A O 1
ATOM 1342 N N . LYS A 1 174 ? -3.955 0.217 1.584 1.00 64.50 174 LYS A N 1
ATOM 1343 C CA . LYS A 1 174 ? -5.369 0.337 1.933 1.00 64.50 174 LYS A CA 1
ATOM 1344 C C . LYS A 1 174 ? -5.585 -0.484 3.199 1.00 64.50 174 LYS A C 1
ATOM 1346 O O . LYS A 1 174 ? -5.671 -1.703 3.123 1.00 64.50 174 LYS A O 1
ATOM 1351 N N . ILE A 1 175 ? -5.669 0.177 4.352 1.00 59.75 175 ILE A N 1
ATOM 1352 C CA . ILE A 1 175 ? -6.186 -0.456 5.565 1.00 59.75 175 ILE A CA 1
ATOM 1353 C C . ILE A 1 175 ? -7.671 -0.696 5.309 1.00 59.75 175 ILE A C 1
ATOM 1355 O O . ILE A 1 175 ? -8.492 0.211 5.442 1.00 59.75 175 ILE A O 1
ATOM 1359 N N . THR A 1 176 ? -8.011 -1.892 4.841 1.00 63.12 176 THR A N 1
ATOM 1360 C CA . THR A 1 176 ? -9.411 -2.293 4.752 1.00 63.12 176 THR A CA 1
ATOM 1361 C C . THR A 1 176 ? -9.923 -2.570 6.164 1.00 63.12 176 THR A C 1
ATOM 1363 O O . THR A 1 176 ? -9.162 -2.998 7.033 1.00 63.12 176 THR A O 1
ATOM 1366 N N . ASP A 1 177 ? -11.217 -2.340 6.410 1.00 65.19 177 ASP A N 1
ATOM 1367 C CA . ASP A 1 177 ? -11.869 -2.752 7.664 1.00 65.19 177 ASP A CA 1
ATOM 1368 C C . ASP A 1 177 ? -11.666 -4.255 7.952 1.00 65.19 177 ASP A C 1
ATOM 1370 O O . ASP A 1 177 ? -11.752 -4.659 9.108 1.00 65.19 177 ASP A O 1
ATOM 1374 N N . GLY A 1 178 ? -11.363 -5.059 6.919 1.00 75.00 178 GLY A N 1
ATOM 1375 C CA . GLY A 1 178 ? -11.062 -6.490 6.999 1.00 75.00 178 GLY A CA 1
ATOM 1376 C C . GLY A 1 178 ? -9.918 -6.829 7.953 1.00 75.00 178 GLY A C 1
ATOM 1377 O O . GLY A 1 178 ? -10.042 -7.768 8.732 1.00 75.00 178 GLY A O 1
ATOM 1378 N N . ASP A 1 179 ? -8.868 -6.007 7.988 1.00 82.56 179 ASP A N 1
ATOM 1379 C CA . ASP A 1 179 ? -7.697 -6.266 8.831 1.00 82.56 179 ASP A CA 1
ATOM 1380 C C . ASP A 1 179 ? -7.900 -5.873 10.309 1.00 82.56 179 ASP A C 1
ATOM 1382 O O . ASP A 1 179 ? -6.965 -5.967 11.108 1.00 82.56 179 ASP A O 1
ATOM 1386 N N . ARG A 1 180 ? -9.067 -5.341 10.693 1.00 90.00 180 ARG A N 1
ATOM 1387 C CA . ARG A 1 180 ? -9.353 -4.992 12.093 1.00 90.00 180 ARG A CA 1
ATOM 1388 C C . ARG A 1 180 ? -9.757 -6.244 12.875 1.00 90.00 180 ARG A C 1
ATOM 1390 O O . ARG A 1 180 ? -10.479 -7.078 12.324 1.00 90.00 180 ARG A O 1
ATOM 1397 N N . PRO A 1 181 ? -9.392 -6.367 14.164 1.00 94.56 181 PRO A N 1
ATOM 1398 C CA . PRO A 1 181 ? -9.953 -7.404 15.025 1.00 94.56 181 PRO A CA 1
ATOM 1399 C C . PRO A 1 181 ? -11.486 -7.332 15.038 1.00 94.56 181 PRO A C 1
ATOM 1401 O O . PRO A 1 181 ? -12.060 -6.235 14.999 1.00 94.56 181 PRO A O 1
ATOM 1404 N N . LYS A 1 182 ? -12.169 -8.481 15.121 1.00 95.12 182 LYS A N 1
ATOM 1405 C CA . LYS A 1 182 ? -13.620 -8.485 15.369 1.00 95.12 182 LYS A CA 1
ATOM 1406 C C . LYS A 1 182 ? -13.929 -7.830 16.719 1.00 95.12 182 LYS A C 1
ATOM 1408 O O . LYS A 1 182 ? -13.100 -7.812 17.627 1.00 95.12 182 LYS A O 1
ATOM 1413 N N . ALA A 1 183 ? -15.132 -7.269 16.843 1.00 96.00 183 ALA A N 1
ATOM 1414 C CA . ALA A 1 183 ? -15.596 -6.734 18.120 1.00 96.00 183 ALA A CA 1
ATOM 1415 C C . ALA A 1 183 ? -15.599 -7.849 19.182 1.00 96.00 183 ALA A C 1
ATOM 1417 O O . ALA A 1 183 ? -16.049 -8.954 18.868 1.00 96.00 183 ALA A O 1
ATOM 1418 N N . PRO A 1 184 ? -15.138 -7.589 20.419 1.00 97.62 184 PRO A N 1
ATOM 1419 C CA . PRO A 1 184 ? -15.249 -8.574 21.485 1.00 97.62 184 PRO A CA 1
ATOM 1420 C C . PRO A 1 184 ? -16.715 -8.935 21.745 1.00 97.62 184 PRO A C 1
ATOM 1422 O O . PRO A 1 184 ? -17.589 -8.063 21.766 1.00 97.62 184 PRO A O 1
ATOM 1425 N N . ASP A 1 185 ? -16.977 -10.215 21.988 1.00 97.38 185 ASP A N 1
ATOM 1426 C CA . ASP A 1 185 ? -18.295 -10.729 22.344 1.00 97.38 185 ASP A CA 1
ATOM 1427 C C . ASP A 1 185 ? -18.292 -11.369 23.745 1.00 97.38 185 ASP A C 1
ATOM 1429 O O . ASP A 1 185 ? -17.275 -11.422 24.445 1.00 97.38 185 ASP A O 1
ATOM 1433 N N . GLY A 1 186 ? -19.472 -11.783 24.214 1.00 96.88 186 GLY A N 1
ATOM 1434 C CA . GLY A 1 186 ? -19.611 -12.437 25.519 1.00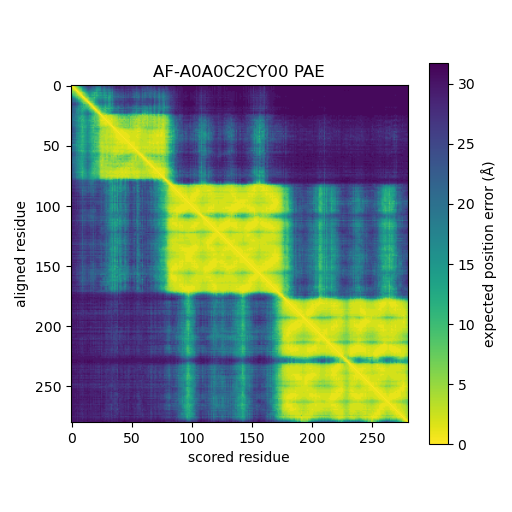 96.88 186 GLY A CA 1
ATOM 1435 C C . GLY A 1 186 ? -19.268 -11.549 26.722 1.00 96.88 186 GLY A C 1
ATOM 1436 O O . GLY A 1 186 ? -18.893 -12.081 27.774 1.00 96.88 186 GLY A O 1
ATOM 1437 N N . LEU A 1 187 ? -19.371 -10.221 26.568 1.00 97.75 187 LEU A N 1
ATOM 1438 C CA . LEU A 1 187 ? -19.166 -9.250 27.642 1.00 97.75 187 LEU A CA 1
ATOM 1439 C C . LEU A 1 187 ? -20.143 -9.518 28.792 1.00 97.75 187 LEU A C 1
ATOM 1441 O O . LEU A 1 187 ? -21.357 -9.514 28.596 1.00 97.75 187 LEU A O 1
ATOM 1445 N N . ARG A 1 188 ? -19.610 -9.767 29.989 1.00 96.38 188 ARG A N 1
ATOM 1446 C CA . ARG A 1 188 ? -20.392 -10.216 31.147 1.00 96.38 188 ARG A CA 1
ATOM 1447 C C . ARG A 1 188 ? -19.759 -9.826 32.476 1.00 96.38 188 ARG A C 1
ATOM 1449 O O . ARG A 1 188 ? -18.537 -9.728 32.600 1.00 96.38 188 ARG A O 1
ATOM 1456 N N . VAL A 1 189 ? -20.608 -9.690 33.491 1.00 96.56 189 VAL A N 1
ATOM 1457 C CA . VAL A 1 189 ? -20.199 -9.517 34.889 1.00 96.56 189 VAL A CA 1
ATOM 1458 C C . VAL A 1 189 ? -19.869 -10.882 35.487 1.00 96.56 189 VAL A C 1
ATOM 1460 O O . VAL A 1 189 ? -20.695 -11.789 35.447 1.00 96.56 189 VAL A O 1
ATOM 1463 N N . VAL A 1 190 ? -18.665 -11.032 36.037 1.00 97.12 190 VAL A N 1
ATOM 1464 C CA . VAL A 1 190 ? -18.231 -12.262 36.721 1.00 97.12 190 VAL A CA 1
ATOM 1465 C C . VAL A 1 190 ? -18.602 -12.211 38.196 1.00 97.12 190 VAL A C 1
ATOM 1467 O O . VAL A 1 190 ? -19.137 -13.169 38.743 1.00 97.12 190 VAL A O 1
ATOM 1470 N N . TRP A 1 191 ? -18.310 -11.086 38.844 1.00 96.31 191 TRP A N 1
ATOM 1471 C CA . TRP A 1 191 ? -18.693 -10.821 40.223 1.00 96.31 191 TRP A CA 1
ATOM 1472 C C . TRP A 1 191 ? -18.836 -9.319 40.450 1.00 96.31 191 TRP A C 1
ATOM 1474 O O . TRP A 1 191 ? -18.228 -8.505 39.753 1.00 96.31 191 TRP A O 1
ATOM 1484 N N . ASN A 1 192 ? -19.641 -8.968 41.445 1.00 95.31 192 ASN A N 1
ATOM 1485 C CA . ASN A 1 192 ? -19.958 -7.604 41.841 1.00 95.31 192 ASN A CA 1
ATOM 1486 C C . ASN A 1 192 ? -19.897 -7.552 43.369 1.00 95.31 192 ASN A C 1
ATOM 1488 O O . ASN A 1 192 ? -20.752 -8.149 44.023 1.00 95.31 192 ASN A O 1
ATOM 1492 N N . TYR A 1 193 ? -18.835 -6.953 43.913 1.00 91.44 193 TYR A N 1
ATOM 1493 C CA . TYR A 1 193 ? -18.567 -6.961 45.348 1.00 91.44 193 TYR A CA 1
ATOM 1494 C C . TYR A 1 193 ? -18.063 -5.607 45.864 1.00 91.44 193 TYR A C 1
ATOM 1496 O O . TYR A 1 193 ? -16.972 -5.147 45.508 1.00 91.44 193 TYR A O 1
ATOM 1504 N N . GLY A 1 194 ? -18.826 -4.987 46.763 1.00 88.62 194 GLY A N 1
ATOM 1505 C CA . GLY A 1 194 ? -18.533 -3.672 47.328 1.00 88.62 194 GLY A CA 1
ATOM 1506 C C . GLY A 1 194 ? -18.479 -2.588 46.250 1.00 88.62 194 GLY A C 1
ATOM 1507 O O . GLY A 1 194 ? -19.424 -2.396 45.498 1.00 88.62 194 GLY A O 1
ATOM 1508 N N . ASN A 1 195 ? -17.360 -1.867 46.173 1.00 93.00 195 ASN A N 1
ATOM 1509 C CA . ASN A 1 195 ? -17.104 -0.840 45.155 1.00 93.00 195 ASN A CA 1
ATOM 1510 C C . ASN A 1 195 ? -16.338 -1.382 43.931 1.00 93.00 195 ASN A C 1
ATOM 1512 O O . ASN A 1 195 ? -15.711 -0.605 43.209 1.00 93.00 195 ASN A O 1
ATOM 1516 N N . ARG A 1 196 ? -16.326 -2.707 43.722 1.00 95.44 196 ARG A N 1
ATOM 1517 C CA . ARG A 1 196 ? -15.562 -3.362 42.655 1.00 95.44 196 ARG A CA 1
ATOM 1518 C C . ARG A 1 196 ? -16.415 -4.334 41.860 1.00 95.44 196 ARG A C 1
ATOM 1520 O O . ARG A 1 196 ? -17.234 -5.063 42.416 1.00 95.44 196 ARG A O 1
ATOM 1527 N N . VAL A 1 197 ? -16.163 -4.397 40.560 1.00 97.25 197 VAL A N 1
ATOM 1528 C CA . VAL A 1 197 ? -16.855 -5.312 39.648 1.00 97.25 197 VAL A CA 1
ATOM 1529 C C . VAL A 1 197 ? -15.849 -5.915 38.681 1.00 97.25 197 VAL A C 1
ATOM 1531 O O . VAL A 1 197 ? -15.123 -5.183 38.014 1.00 97.25 197 VAL A O 1
ATOM 1534 N N . ASN A 1 198 ? -15.823 -7.241 38.571 1.00 97.31 198 ASN A N 1
ATOM 1535 C CA . ASN A 1 198 ? -15.025 -7.924 37.557 1.00 97.31 198 ASN A CA 1
ATOM 1536 C C . ASN A 1 198 ? -15.851 -8.191 36.309 1.00 97.31 198 ASN A C 1
ATOM 1538 O O . ASN A 1 198 ? -16.905 -8.831 36.365 1.00 97.31 198 ASN A O 1
ATOM 1542 N N . ILE A 1 199 ? -15.328 -7.727 35.185 1.00 97.88 199 ILE A N 1
ATOM 1543 C CA . ILE A 1 199 ? -15.916 -7.855 33.861 1.00 97.88 199 ILE A CA 1
ATOM 1544 C C . ILE A 1 199 ? -15.035 -8.785 33.039 1.00 97.88 199 ILE A C 1
ATOM 1546 O O . ILE A 1 199 ? -13.811 -8.702 33.103 1.00 97.88 199 ILE A O 1
ATOM 1550 N N . SER A 1 200 ? -15.652 -9.663 32.255 1.00 98.31 200 SER A N 1
ATOM 1551 C CA . SER A 1 200 ? -14.945 -10.538 31.316 1.00 98.31 200 SER A CA 1
ATOM 1552 C C . SER A 1 200 ? -15.647 -10.600 29.968 1.00 98.31 200 SER A C 1
ATOM 1554 O O . SER A 1 200 ? -16.823 -10.254 29.858 1.00 98.31 200 SER A O 1
ATOM 1556 N N . TRP A 1 201 ? -14.923 -11.047 28.952 1.00 98.44 201 TRP A N 1
ATOM 1557 C CA . TRP A 1 201 ? -15.395 -11.257 27.582 1.00 98.44 201 TRP A CA 1
ATOM 1558 C C . TRP A 1 201 ? -14.684 -12.474 26.980 1.00 98.44 201 TRP A C 1
ATOM 1560 O O . TRP A 1 201 ? -13.839 -13.096 27.633 1.00 98.44 201 TRP A O 1
ATOM 1570 N N . ASN A 1 202 ? -15.056 -12.871 25.767 1.00 98.06 202 ASN A N 1
ATOM 1571 C CA . ASN A 1 202 ? -14.356 -13.935 25.049 1.00 98.06 202 ASN A CA 1
ATOM 1572 C C . ASN A 1 202 ? -13.120 -13.382 24.318 1.00 98.06 202 ASN A C 1
ATOM 1574 O O . ASN A 1 202 ? -13.108 -12.212 23.926 1.00 98.06 202 ASN A O 1
ATOM 1578 N N . PRO A 1 203 ? -12.072 -14.198 24.110 1.00 97.56 203 PRO A N 1
ATOM 1579 C CA . PRO A 1 203 ? -10.898 -13.773 23.358 1.00 97.56 203 PRO A CA 1
ATOM 1580 C C . PRO A 1 203 ? -11.238 -13.499 21.886 1.00 97.56 203 PRO A C 1
ATOM 1582 O O . PRO A 1 203 ? -11.878 -14.316 21.225 1.00 97.56 203 PRO A O 1
ATOM 1585 N N . VAL A 1 204 ? -10.744 -12.382 21.352 1.00 97.94 204 VAL A N 1
ATOM 1586 C CA . VAL A 1 204 ? -10.800 -12.080 19.917 1.00 97.94 204 VAL A CA 1
ATOM 1587 C C . VAL A 1 204 ? -9.666 -12.818 19.210 1.00 97.94 204 VAL A C 1
ATOM 1589 O O . VAL A 1 204 ? -8.495 -12.504 19.403 1.00 97.94 204 VAL A O 1
ATOM 1592 N N . THR A 1 205 ? -10.021 -13.813 18.400 1.00 96.31 205 THR A N 1
ATOM 1593 C CA . THR A 1 205 ? -9.069 -14.698 17.702 1.00 96.31 205 THR A CA 1
ATOM 1594 C C . THR A 1 205 ? -9.033 -14.476 16.192 1.00 96.31 205 THR A C 1
ATOM 1596 O O . THR A 1 205 ? -8.148 -15.000 15.519 1.00 96.31 205 THR A O 1
ATOM 1599 N N . THR A 1 206 ? -9.979 -13.705 15.647 1.00 94.56 206 THR A N 1
ATOM 1600 C CA . THR A 1 206 ? -10.107 -13.447 14.207 1.00 94.56 206 THR A CA 1
ATOM 1601 C C . THR A 1 206 ? -10.355 -11.972 13.909 1.00 94.56 206 THR A C 1
ATOM 1603 O O . THR A 1 206 ? -10.885 -11.217 14.734 1.00 94.56 206 THR A O 1
ATOM 1606 N N . ARG A 1 207 ? -9.958 -11.567 12.706 1.00 93.62 207 ARG A N 1
ATOM 1607 C CA . ARG A 1 207 ? -10.216 -10.255 12.118 1.00 93.62 207 ARG A CA 1
ATOM 1608 C C . ARG A 1 207 ? -11.530 -10.253 11.341 1.00 93.62 207 ARG A C 1
ATOM 1610 O O . ARG A 1 207 ? -12.186 -11.287 11.193 1.00 93.62 207 ARG A O 1
ATOM 1617 N N . MET A 1 208 ? -11.960 -9.082 10.885 1.00 90.12 208 MET A N 1
ATOM 1618 C CA . MET A 1 208 ? -13.207 -8.903 10.134 1.00 90.12 208 MET A CA 1
ATOM 1619 C C . MET A 1 208 ? -13.241 -9.705 8.824 1.00 90.12 208 MET A C 1
ATOM 1621 O O . MET A 1 208 ? -14.318 -10.138 8.425 1.00 90.12 208 MET A O 1
ATOM 1625 N N . ASP A 1 209 ? -12.087 -9.939 8.199 1.00 88.00 209 ASP A N 1
ATOM 1626 C CA . ASP A 1 209 ? -11.911 -10.796 7.016 1.00 88.00 209 ASP A CA 1
ATOM 1627 C C . ASP A 1 209 ? -11.783 -12.302 7.335 1.00 88.00 209 ASP A C 1
ATOM 1629 O O . ASP A 1 209 ? -11.446 -13.090 6.458 1.00 88.00 209 ASP A O 1
ATOM 1633 N N . GLU A 1 210 ? -12.035 -12.695 8.587 1.00 89.75 210 GLU A N 1
ATOM 1634 C CA . GLU A 1 210 ? -11.902 -14.060 9.118 1.00 89.75 210 GLU A CA 1
ATOM 1635 C C . GLU A 1 210 ? -10.466 -14.589 9.237 1.00 89.75 210 GLU A C 1
ATOM 1637 O O . GLU A 1 210 ? -10.267 -15.694 9.749 1.00 89.75 210 GLU A O 1
ATOM 1642 N N . SER A 1 211 ? -9.452 -13.801 8.871 1.00 89.81 211 SER A N 1
ATOM 1643 C CA . SER A 1 211 ? -8.059 -14.174 9.114 1.00 89.81 211 SER A CA 1
ATOM 1644 C C . SER A 1 211 ? -7.753 -14.232 10.621 1.00 89.81 211 SER A C 1
ATOM 1646 O O . SER A 1 211 ? -8.364 -13.505 11.417 1.00 89.81 211 SER A O 1
ATOM 1648 N N . PRO A 1 212 ? -6.830 -15.104 11.065 1.00 93.81 212 PRO A N 1
ATOM 1649 C CA . PRO A 1 212 ? -6.474 -15.201 12.473 1.00 93.81 212 PRO A CA 1
ATOM 1650 C C . PRO A 1 212 ? -5.721 -13.953 12.949 1.00 93.81 212 PRO A C 1
ATOM 1652 O O . PRO A 1 212 ? -4.891 -13.380 12.240 1.00 93.81 212 PRO A O 1
ATOM 1655 N N . VAL A 1 213 ? -5.981 -13.572 14.196 1.00 93.31 213 VAL A N 1
ATOM 1656 C CA . VAL A 1 213 ? -5.173 -12.600 14.940 1.00 93.31 213 VAL A CA 1
ATOM 1657 C C . VAL A 1 213 ? -3.845 -13.268 15.300 1.00 93.31 213 VAL A C 1
ATOM 1659 O O . VAL A 1 213 ? -3.830 -14.356 15.874 1.00 93.31 213 VAL A O 1
ATOM 1662 N N . GLY A 1 214 ? -2.732 -12.634 14.934 1.00 87.75 214 GLY A N 1
ATOM 1663 C CA . GLY A 1 214 ? -1.380 -13.173 15.134 1.00 87.75 214 GLY A CA 1
ATOM 1664 C C . GLY A 1 214 ? -0.538 -12.376 16.130 1.00 87.75 214 GLY A C 1
ATOM 1665 O O . GLY A 1 214 ? 0.5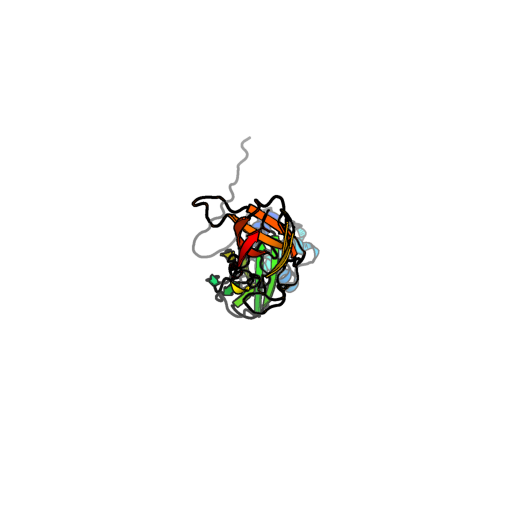01 -12.859 16.576 1.00 87.75 214 GLY A O 1
ATOM 1666 N N . GLY A 1 215 ? -0.961 -11.155 16.458 1.00 89.69 215 GLY A N 1
ATOM 1667 C CA . GLY A 1 215 ? -0.301 -10.268 17.408 1.00 89.69 215 GLY A CA 1
ATOM 1668 C C . GLY A 1 215 ? -0.919 -10.301 18.806 1.00 89.69 215 GLY A C 1
ATOM 1669 O O . GLY A 1 215 ? -1.874 -11.023 19.092 1.00 89.69 215 GLY A O 1
ATOM 1670 N N . VAL A 1 216 ? -0.365 -9.473 19.692 1.00 93.50 216 VAL A N 1
ATOM 1671 C CA . VAL A 1 216 ? -0.933 -9.240 21.025 1.00 93.50 216 VAL A CA 1
ATOM 1672 C C . VAL A 1 216 ? -2.195 -8.391 20.887 1.00 93.50 216 VAL A C 1
ATOM 1674 O O . VAL A 1 216 ? -2.159 -7.319 20.284 1.00 93.50 216 VAL A O 1
ATOM 1677 N N . VAL A 1 217 ? -3.293 -8.853 21.487 1.00 97.25 217 VAL A N 1
ATOM 1678 C CA . VAL A 1 217 ? -4.546 -8.094 21.571 1.00 97.25 217 VAL A CA 1
ATOM 1679 C C . VAL A 1 217 ? -4.595 -7.343 22.891 1.00 97.25 217 VAL A C 1
ATOM 1681 O O . VAL A 1 217 ? -4.578 -7.952 23.961 1.00 97.25 217 VAL A O 1
ATOM 1684 N N . GLN A 1 218 ? -4.700 -6.022 22.811 1.00 98.12 218 GLN A N 1
ATOM 1685 C CA . GLN A 1 218 ? -4.997 -5.177 23.961 1.00 98.12 218 GLN A CA 1
ATOM 1686 C C . GLN A 1 218 ? -6.486 -4.838 23.968 1.00 98.12 218 GLN A C 1
ATOM 1688 O O . GLN A 1 218 ? -7.035 -4.399 22.959 1.00 98.12 218 GLN A O 1
ATOM 1693 N N . TYR A 1 219 ? -7.141 -5.005 25.110 1.00 98.50 219 TYR A N 1
ATOM 1694 C CA . TYR A 1 219 ? -8.534 -4.627 25.303 1.00 98.50 219 TYR A CA 1
ATOM 1695 C C . TYR A 1 219 ? -8.634 -3.304 26.049 1.00 98.50 219 TYR A C 1
ATOM 1697 O O . TYR A 1 219 ? -7.885 -3.065 26.998 1.00 98.50 219 TYR A O 1
ATOM 1705 N N . THR A 1 220 ? -9.596 -2.473 25.653 1.00 98.56 220 THR A N 1
ATOM 1706 C CA . THR A 1 220 ? -9.959 -1.249 26.378 1.00 98.56 220 THR A CA 1
ATOM 1707 C C . THR A 1 220 ? -11.422 -1.332 26.797 1.00 98.56 220 THR A C 1
ATOM 1709 O O . THR A 1 220 ? -12.315 -1.354 25.950 1.00 98.56 220 THR A O 1
ATOM 1712 N N . LEU A 1 221 ? -11.672 -1.400 28.105 1.00 98.19 221 LEU A N 1
ATOM 1713 C CA . LEU A 1 221 ? -13.007 -1.293 28.689 1.00 98.19 221 LEU A CA 1
ATOM 1714 C C . LEU A 1 221 ? -13.352 0.184 28.870 1.00 98.19 221 LEU A C 1
ATOM 1716 O O . LEU A 1 221 ? -12.594 0.906 29.511 1.00 98.19 221 LEU A O 1
ATOM 1720 N N . TYR A 1 222 ? -14.512 0.596 28.377 1.00 97.06 222 TYR A N 1
ATOM 1721 C CA . TYR A 1 222 ? -15.102 1.913 28.578 1.00 97.06 222 TYR A CA 1
ATOM 1722 C C . TYR A 1 222 ? -16.302 1.772 29.504 1.00 97.06 222 TYR A C 1
ATOM 1724 O O . TYR A 1 222 ? -17.163 0.929 29.249 1.00 97.06 222 TYR A O 1
ATOM 1732 N N . TYR A 1 223 ? -16.399 2.600 30.542 1.00 95.31 223 TYR A N 1
ATOM 1733 C CA . TYR A 1 223 ? -17.580 2.644 31.406 1.00 95.31 223 TYR A CA 1
ATOM 1734 C C . TYR A 1 223 ? -17.941 4.066 31.858 1.00 95.31 223 TYR A C 1
ATOM 1736 O O . TYR A 1 223 ? -17.080 4.942 31.951 1.00 95.31 223 TYR A O 1
ATOM 1744 N N . VAL A 1 224 ? -19.227 4.297 32.127 1.00 94.62 224 VAL A N 1
ATOM 1745 C CA . VAL A 1 224 ? -19.782 5.585 32.580 1.00 94.62 224 VAL A CA 1
ATOM 1746 C C . VAL A 1 224 ? -20.998 5.358 33.486 1.00 94.62 224 VAL A C 1
ATOM 1748 O O . VAL A 1 224 ? -21.703 4.364 33.323 1.00 94.62 224 VAL A O 1
ATOM 1751 N N . GLU A 1 225 ? -21.247 6.249 34.451 1.00 93.12 225 GLU A N 1
ATOM 1752 C CA . GLU A 1 225 ? -22.460 6.221 35.289 1.00 93.12 225 GLU A CA 1
ATOM 1753 C C . GLU A 1 225 ? -23.681 6.577 34.415 1.00 93.12 225 GLU A C 1
ATOM 1755 O O . GLU A 1 225 ? -23.733 7.653 33.824 1.00 93.12 225 GLU A O 1
ATOM 1760 N N . ALA A 1 226 ? -24.646 5.663 34.294 1.00 87.06 226 ALA A N 1
ATOM 1761 C CA . ALA A 1 226 ? -25.710 5.708 33.287 1.00 87.06 226 ALA A CA 1
ATOM 1762 C C . ALA A 1 226 ? -26.666 6.902 33.445 1.00 87.06 226 ALA A C 1
ATOM 1764 O O . ALA A 1 226 ? -27.206 7.397 32.460 1.00 87.06 226 ALA A O 1
ATOM 1765 N N . GLU A 1 227 ? -26.874 7.368 34.676 1.00 79.50 227 GLU A N 1
ATOM 1766 C CA . GLU A 1 227 ? -27.841 8.427 34.996 1.00 79.50 227 GLU A CA 1
ATOM 1767 C C . GLU A 1 227 ? -27.252 9.843 34.902 1.00 79.50 227 GLU A C 1
ATOM 1769 O O . GLU A 1 227 ? -27.969 10.834 35.053 1.00 79.50 227 GLU A O 1
ATOM 1774 N N . LYS A 1 228 ? -25.946 9.971 34.636 1.00 74.19 228 LYS A N 1
ATOM 1775 C CA . LYS A 1 228 ? -25.277 11.267 34.503 1.00 74.19 228 LYS A CA 1
ATOM 1776 C C . LYS A 1 228 ? -25.053 11.620 33.040 1.00 74.19 228 LYS A C 1
ATOM 1778 O O . LYS A 1 228 ? -24.120 11.150 32.393 1.00 74.19 228 LYS A O 1
ATOM 1783 N N . ASN A 1 229 ? -25.889 12.522 32.533 1.00 63.25 229 ASN A N 1
ATOM 1784 C CA . ASN A 1 229 ? -25.709 13.085 31.199 1.00 63.25 229 ASN A CA 1
ATOM 1785 C C . ASN A 1 229 ? -24.407 13.896 31.102 1.00 63.25 229 ASN A C 1
ATOM 1787 O O . ASN A 1 229 ? -24.137 14.761 31.932 1.00 63.25 229 ASN A O 1
ATOM 1791 N N . GLY A 1 230 ? -23.631 13.644 30.045 1.00 66.31 230 GLY A N 1
ATOM 1792 C CA . GLY A 1 230 ? -22.437 14.425 29.702 1.00 66.31 230 GLY A CA 1
ATOM 1793 C C . GLY A 1 230 ? -21.146 14.013 30.414 1.00 66.31 230 GLY A C 1
ATOM 1794 O O . GLY A 1 230 ? -20.154 14.733 30.317 1.00 66.31 230 GLY A O 1
ATOM 1795 N N . GLN A 1 231 ? -21.123 12.877 31.116 1.00 77.06 231 GLN A N 1
ATOM 1796 C CA . GLN A 1 231 ? -19.901 12.386 31.750 1.00 77.06 231 GLN A CA 1
ATOM 1797 C C . GLN A 1 231 ? -18.981 11.691 30.731 1.00 77.06 231 GLN A C 1
ATOM 1799 O O . GLN A 1 231 ? -19.429 10.927 29.875 1.00 77.06 231 GLN A O 1
ATOM 1804 N N . GLN A 1 232 ? -17.679 11.973 30.816 1.00 86.94 232 GLN A N 1
ATOM 1805 C CA . GLN A 1 232 ? -16.664 11.331 29.983 1.00 86.94 232 GLN A CA 1
ATOM 1806 C C . GLN A 1 232 ? -16.519 9.853 30.372 1.00 86.94 232 GLN A C 1
ATOM 1808 O O . GLN A 1 232 ? -16.542 9.512 31.554 1.00 86.94 232 GLN A O 1
ATOM 1813 N N . TRP A 1 233 ? -16.356 8.982 29.374 1.00 92.06 233 TRP A N 1
ATOM 1814 C CA . TRP A 1 233 ? -16.090 7.562 29.592 1.00 92.06 233 TRP A CA 1
ATOM 1815 C C . TRP A 1 233 ? -14.760 7.368 30.320 1.00 92.06 233 TRP A C 1
ATOM 1817 O O . TRP A 1 233 ? -13.729 7.885 29.884 1.00 92.06 233 TRP A O 1
ATOM 1827 N N . THR A 1 234 ? -14.773 6.576 31.387 1.00 94.75 234 THR A N 1
ATOM 1828 C CA . THR A 1 234 ? -13.553 6.093 32.035 1.00 94.75 234 THR A CA 1
ATOM 1829 C C . THR A 1 234 ? -13.056 4.852 31.302 1.00 94.75 234 THR A C 1
ATOM 1831 O O . THR A 1 234 ? -13.860 4.005 30.907 1.00 94.75 234 THR A O 1
ATOM 1834 N N . THR A 1 235 ? -11.738 4.727 31.127 1.00 97.12 235 THR A N 1
ATOM 1835 C CA . THR A 1 235 ? -11.121 3.618 30.388 1.00 97.12 235 THR A CA 1
ATOM 1836 C C . THR A 1 23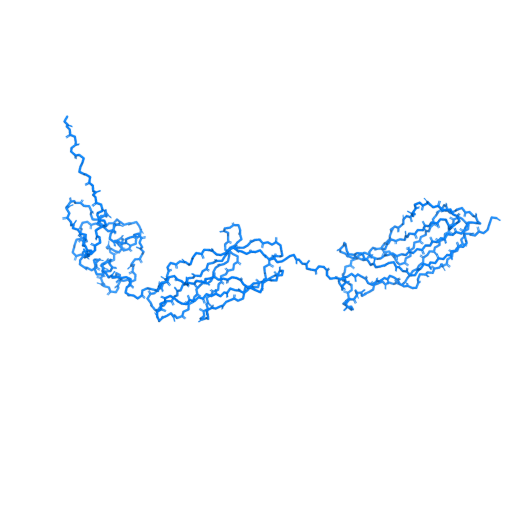5 ? -10.184 2.783 31.248 1.00 97.12 235 THR A C 1
ATOM 1838 O O . THR A 1 235 ? -9.369 3.340 31.980 1.00 97.12 235 THR A O 1
ATOM 1841 N N . LEU A 1 236 ? -10.227 1.460 31.091 1.00 98.00 236 LEU A N 1
ATOM 1842 C CA . LEU A 1 236 ? -9.249 0.527 31.658 1.00 98.00 236 LEU A CA 1
ATOM 1843 C C . LEU A 1 236 ? -8.671 -0.351 30.548 1.00 98.00 236 LEU A C 1
ATOM 1845 O O . LEU A 1 236 ? -9.426 -0.908 29.753 1.00 98.00 236 LEU A O 1
ATOM 1849 N N . GLN A 1 237 ? -7.347 -0.495 30.509 1.00 97.75 237 GLN A N 1
ATOM 1850 C CA . GLN A 1 237 ? -6.653 -1.321 29.520 1.00 97.75 237 GLN A CA 1
ATOM 1851 C C . GLN A 1 237 ? -6.114 -2.610 30.136 1.00 97.75 237 GLN A C 1
ATOM 1853 O O . GLN A 1 237 ? -5.672 -2.628 31.284 1.00 97.75 237 GLN A O 1
ATOM 1858 N N . THR A 1 238 ? -6.145 -3.696 29.369 1.00 98.00 238 THR A N 1
ATOM 1859 C CA . THR A 1 238 ? -5.659 -5.013 29.794 1.00 98.00 238 THR A CA 1
ATOM 1860 C C . THR A 1 238 ? -5.300 -5.865 28.579 1.00 98.00 238 THR A C 1
ATOM 1862 O O . THR A 1 238 ? -5.914 -5.735 27.524 1.00 98.00 238 THR A O 1
ATOM 1865 N N . ASN A 1 239 ? -4.337 -6.774 28.731 1.00 97.31 239 ASN A N 1
ATOM 1866 C CA . ASN A 1 239 ? -4.056 -7.810 27.726 1.00 97.31 239 ASN A CA 1
ATOM 1867 C C . ASN A 1 239 ? -4.771 -9.135 28.061 1.00 97.31 239 ASN A C 1
ATOM 1869 O O . ASN A 1 239 ? -4.671 -10.107 27.318 1.00 97.31 239 ASN A O 1
ATOM 1873 N N . ASN A 1 240 ? -5.487 -9.188 29.190 1.00 97.56 240 ASN A N 1
ATOM 1874 C CA . ASN A 1 240 ? -6.322 -10.322 29.577 1.00 97.56 240 ASN A CA 1
ATOM 1875 C C . ASN A 1 240 ? -7.744 -10.168 29.020 1.00 97.56 240 ASN A C 1
ATOM 1877 O O . ASN A 1 240 ? -8.173 -9.075 28.663 1.00 97.56 240 ASN A O 1
ATOM 1881 N N . THR A 1 241 ? -8.531 -11.242 29.047 1.00 98.00 241 THR A N 1
ATOM 1882 C CA . THR A 1 241 ? -9.965 -11.213 28.699 1.00 98.00 241 THR A CA 1
ATOM 1883 C C . THR A 1 241 ? -10.868 -10.818 29.876 1.00 98.00 241 THR A C 1
ATOM 1885 O O . THR A 1 241 ? -12.037 -11.205 29.943 1.00 98.00 241 THR A O 1
ATOM 1888 N N . TRP A 1 242 ? -10.305 -10.098 30.849 1.00 98.12 242 TRP A N 1
ATOM 1889 C CA . TRP A 1 242 ? -10.997 -9.619 32.038 1.00 98.12 242 TRP A CA 1
ATOM 1890 C C . TRP A 1 242 ? -10.329 -8.367 32.613 1.00 98.12 242 TRP A C 1
ATOM 1892 O O . TRP A 1 242 ? -9.127 -8.139 32.433 1.00 98.12 242 TRP A O 1
ATOM 1902 N N . VAL A 1 243 ? -11.117 -7.570 33.333 1.00 98.12 243 VAL A N 1
ATOM 1903 C CA . VAL A 1 243 ? -10.655 -6.398 34.082 1.00 98.12 243 VAL A CA 1
ATOM 1904 C C . VAL A 1 243 ? -11.560 -6.136 35.285 1.00 98.12 243 VAL A C 1
ATOM 1906 O O . VAL A 1 243 ? -12.766 -6.382 35.241 1.00 98.12 243 VAL A O 1
ATOM 1909 N N . VAL A 1 244 ? -10.980 -5.601 36.358 1.00 97.19 244 VAL A N 1
ATOM 1910 C CA . VAL A 1 244 ? -11.722 -5.179 37.549 1.00 97.19 244 VAL A CA 1
ATOM 1911 C C . VAL A 1 244 ? -11.925 -3.669 37.505 1.00 97.19 244 VAL A C 1
ATOM 1913 O O . VAL A 1 244 ? -10.958 -2.910 37.543 1.00 97.19 244 VAL A O 1
ATOM 1916 N N . MET A 1 245 ? -13.184 -3.240 37.453 1.00 96.69 245 MET A N 1
ATOM 1917 C CA . MET A 1 245 ? -13.567 -1.855 37.711 1.00 96.69 245 MET A CA 1
ATOM 1918 C C . MET A 1 245 ? -13.475 -1.595 39.214 1.00 96.69 245 MET A C 1
ATOM 1920 O O . MET A 1 245 ? -14.018 -2.373 40.001 1.00 96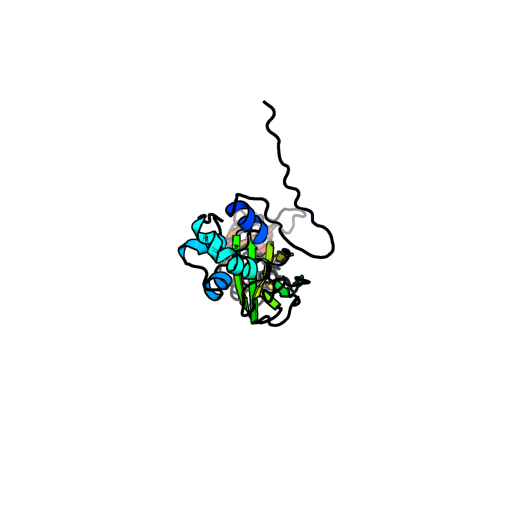.69 245 MET A O 1
ATOM 1924 N N . ASN A 1 246 ? -12.793 -0.520 39.608 1.00 94.94 246 ASN A N 1
ATOM 1925 C CA . ASN A 1 246 ? -12.591 -0.142 41.007 1.00 94.94 246 ASN A CA 1
ATOM 1926 C C . ASN A 1 246 ? -13.248 1.205 41.315 1.00 94.94 246 ASN A C 1
ATOM 1928 O O . ASN A 1 246 ? -13.621 1.942 40.402 1.00 94.94 246 ASN A O 1
ATOM 1932 N N . ASP A 1 247 ? -13.377 1.499 42.610 1.00 93.62 247 ASP A N 1
ATOM 1933 C CA . ASP A 1 247 ? -13.857 2.780 43.138 1.00 93.62 247 ASP A CA 1
ATOM 1934 C C . ASP A 1 247 ? -15.223 3.205 42.586 1.00 93.62 247 ASP A C 1
ATOM 1936 O O . ASP A 1 247 ? -15.516 4.386 42.393 1.00 93.62 247 ASP A O 1
ATOM 1940 N N . LEU A 1 248 ? -16.086 2.215 42.350 1.00 93.94 248 LEU A N 1
ATOM 1941 C CA . LEU A 1 248 ? -17.450 2.443 41.905 1.00 93.94 248 LEU A CA 1
ATOM 1942 C C . LEU A 1 248 ? -18.290 3.018 43.043 1.00 93.94 248 LEU A C 1
ATOM 1944 O O . LEU A 1 248 ? -18.217 2.578 44.196 1.00 93.94 248 LEU A O 1
ATOM 1948 N N . LYS A 1 249 ? -19.151 3.969 42.697 1.00 92.94 249 LYS A N 1
ATOM 1949 C CA . LYS A 1 249 ? -20.195 4.451 43.591 1.00 92.94 249 LYS A CA 1
ATOM 1950 C C . LYS A 1 249 ? -21.219 3.328 43.774 1.00 92.94 249 LYS A C 1
ATOM 1952 O O . LYS A 1 249 ? -21.745 2.806 42.794 1.00 92.94 249 LYS A O 1
ATOM 1957 N N . ARG A 1 250 ? -21.478 2.946 45.026 1.00 91.81 250 ARG A N 1
ATOM 1958 C CA . ARG A 1 250 ? -22.505 1.946 45.361 1.00 91.81 250 ARG A CA 1
ATOM 1959 C C . ARG A 1 250 ? -23.890 2.449 44.963 1.00 91.81 250 ARG A C 1
ATOM 1961 O O . ARG A 1 250 ? -24.104 3.662 44.924 1.00 91.81 250 ARG A O 1
ATOM 1968 N N . ASP A 1 251 ? -24.783 1.517 44.639 1.00 91.50 251 ASP A N 1
ATOM 1969 C CA . ASP A 1 251 ? -26.153 1.798 44.182 1.00 91.50 251 ASP A CA 1
ATOM 1970 C C . ASP A 1 251 ? -26.247 2.653 42.904 1.00 91.50 251 ASP A C 1
ATOM 1972 O O . ASP A 1 251 ? -27.304 3.190 42.585 1.00 91.50 251 ASP A O 1
ATOM 1976 N N . ALA A 1 252 ? -25.153 2.783 42.145 1.00 92.31 252 ALA A N 1
ATOM 1977 C CA . ALA A 1 252 ? -25.140 3.490 40.870 1.00 92.31 252 ALA A CA 1
ATOM 1978 C C . ALA A 1 252 ? -25.157 2.511 39.687 1.00 92.31 252 ALA A C 1
ATOM 1980 O O . ALA A 1 252 ? -24.484 1.473 39.694 1.00 92.31 252 ALA A O 1
ATOM 1981 N N . LEU A 1 253 ? -25.920 2.862 38.650 1.00 93.00 253 LEU A N 1
ATOM 1982 C CA . LEU A 1 253 ? -25.933 2.159 37.370 1.00 93.00 253 LEU A CA 1
ATOM 1983 C C . LEU A 1 253 ? -24.746 2.599 36.519 1.00 93.00 253 LEU A C 1
ATOM 1985 O O . LEU A 1 253 ? -24.504 3.791 36.343 1.00 93.00 253 LEU A O 1
ATOM 1989 N N . TYR A 1 254 ? -24.045 1.633 35.941 1.00 94.06 254 TYR A N 1
ATOM 1990 C CA . TYR A 1 254 ? -22.947 1.849 35.013 1.00 94.06 254 TYR A CA 1
ATOM 1991 C C . TYR A 1 254 ? -23.250 1.193 33.677 1.00 94.06 254 TYR A C 1
ATOM 1993 O O . TYR A 1 254 ? -23.686 0.045 33.627 1.00 94.06 254 TYR A O 1
ATOM 2001 N N . THR A 1 255 ? -22.966 1.910 32.600 1.00 94.38 255 THR A N 1
ATOM 2002 C CA . THR A 1 255 ? -23.025 1.410 31.228 1.00 94.38 255 THR A CA 1
ATOM 2003 C C . THR A 1 255 ? -21.603 1.205 30.734 1.00 94.38 255 THR A C 1
ATOM 2005 O O . THR A 1 255 ? -20.765 2.089 30.911 1.00 94.38 255 THR A O 1
ATOM 2008 N N . LEU A 1 256 ? -21.319 0.053 30.128 1.00 96.00 256 LEU A N 1
ATOM 2009 C CA . LEU A 1 256 ? -19.979 -0.305 29.678 1.00 96.00 256 LEU A CA 1
ATOM 2010 C C . LEU A 1 256 ? -19.949 -1.046 28.341 1.00 96.00 256 LEU A C 1
ATOM 2012 O O . LEU A 1 256 ? -20.915 -1.697 27.945 1.00 96.00 256 LEU A O 1
ATOM 2016 N N . HIS A 1 257 ? -18.820 -0.937 27.650 1.00 97.44 257 HIS A N 1
ATOM 2017 C CA . HIS A 1 257 ? -18.490 -1.698 26.446 1.00 97.44 257 HIS A CA 1
ATOM 2018 C C . HIS A 1 257 ? -16.975 -1.900 26.352 1.00 97.44 257 HIS A C 1
ATOM 2020 O O . HIS A 1 257 ? -16.207 -1.195 27.006 1.00 97.44 257 HIS A O 1
ATOM 2026 N N . VAL A 1 258 ? -16.530 -2.850 25.533 1.00 98.38 258 VAL A N 1
ATOM 2027 C CA . VAL A 1 258 ? -15.105 -3.151 25.341 1.00 98.38 258 VAL A CA 1
ATOM 2028 C C . VAL A 1 258 ? -14.734 -3.116 23.858 1.00 98.38 258 VAL A C 1
ATOM 2030 O O . VAL A 1 258 ? -15.535 -3.488 22.998 1.00 98.38 258 VAL A O 1
ATOM 2033 N N . THR A 1 259 ? -13.520 -2.667 23.553 1.00 98.31 259 THR A N 1
ATOM 2034 C CA . THR A 1 259 ? -12.894 -2.767 22.225 1.00 98.31 259 THR A CA 1
ATOM 2035 C C . THR A 1 259 ? -11.607 -3.587 22.304 1.00 98.31 259 THR A C 1
ATOM 2037 O O . THR A 1 259 ? -11.019 -3.729 23.379 1.00 98.31 259 THR A O 1
ATOM 2040 N N . ALA A 1 260 ? -11.173 -4.134 21.169 1.00 97.81 260 ALA A N 1
ATOM 2041 C CA . ALA A 1 260 ? -9.900 -4.828 21.000 1.00 97.81 260 ALA A CA 1
ATOM 2042 C C . ALA A 1 260 ? -9.005 -4.068 20.014 1.00 97.81 260 ALA A C 1
ATOM 2044 O O . ALA A 1 260 ? -9.491 -3.573 18.999 1.00 97.81 260 ALA A O 1
ATOM 2045 N N . THR A 1 261 ? -7.703 -4.027 20.275 1.00 96.50 261 THR A N 1
ATOM 2046 C CA . THR A 1 261 ? -6.701 -3.399 19.410 1.00 96.50 261 THR A CA 1
ATOM 2047 C C . THR A 1 261 ? -5.570 -4.386 19.130 1.00 96.50 261 THR A C 1
ATOM 2049 O O . THR A 1 261 ? -4.980 -4.932 20.062 1.00 96.50 261 THR A O 1
ATOM 2052 N N . GLU A 1 262 ? -5.252 -4.594 17.851 1.00 94.12 262 GLU A N 1
ATOM 2053 C CA . GLU A 1 262 ? -4.091 -5.362 17.370 1.00 94.12 262 GLU A CA 1
ATOM 2054 C C . GLU A 1 262 ? -3.336 -4.483 16.365 1.00 94.12 262 GLU A C 1
ATOM 2056 O O . GLU A 1 262 ? -3.958 -3.947 15.450 1.00 94.12 262 GLU A O 1
ATOM 2061 N N . ASN A 1 263 ? -2.013 -4.330 16.503 1.00 90.06 263 ASN A N 1
ATOM 2062 C CA . ASN A 1 263 ? -1.175 -3.579 15.550 1.00 90.06 263 ASN A CA 1
ATOM 2063 C C . ASN A 1 263 ? -1.761 -2.199 15.172 1.00 90.06 263 ASN A C 1
ATOM 2065 O O . ASN A 1 263 ? -1.898 -1.881 13.993 1.00 90.06 263 ASN A O 1
ATOM 2069 N N . GLU A 1 264 ? -2.171 -1.417 16.179 1.00 88.56 264 GLU A N 1
ATOM 2070 C CA . GLU A 1 264 ? -2.781 -0.078 16.033 1.00 88.56 264 GLU A CA 1
ATOM 2071 C C . GLU A 1 264 ? -4.155 -0.044 15.330 1.00 88.56 264 GLU A C 1
ATOM 2073 O O . GLU A 1 264 ? -4.727 1.026 15.113 1.00 88.56 264 GLU A O 1
ATOM 2078 N N . LYS A 1 265 ? -4.742 -1.205 15.019 1.00 90.38 265 LYS A N 1
ATOM 2079 C CA . LYS A 1 265 ? -6.084 -1.333 14.440 1.00 90.38 265 LYS A CA 1
ATOM 2080 C C . LYS A 1 265 ? -7.093 -1.695 15.529 1.00 90.38 265 LYS A C 1
ATOM 2082 O O . LYS A 1 265 ? -7.041 -2.784 16.097 1.00 90.38 265 LYS A O 1
ATOM 2087 N N . THR A 1 266 ? -8.037 -0.793 15.787 1.00 94.31 266 THR A N 1
ATOM 2088 C CA . THR A 1 266 ? -9.093 -0.974 16.798 1.00 94.31 266 THR A CA 1
ATOM 2089 C C . THR A 1 266 ? -10.357 -1.589 16.191 1.00 94.31 266 THR A C 1
ATOM 2091 O O . THR A 1 266 ? -10.790 -1.200 15.104 1.00 94.31 266 THR A O 1
ATOM 2094 N N . SER A 1 267 ? -10.968 -2.532 16.906 1.00 95.62 267 SER A N 1
ATOM 2095 C CA . SER A 1 267 ? -12.257 -3.140 16.579 1.00 95.62 267 SER A CA 1
ATOM 2096 C C . SER A 1 267 ? -13.420 -2.156 16.751 1.00 95.62 267 SER A C 1
ATOM 2098 O O . SER A 1 267 ? -13.294 -1.090 17.357 1.00 95.62 267 SER A O 1
ATOM 2100 N N . ARG A 1 268 ? -14.616 -2.558 16.308 1.00 94.75 268 ARG A N 1
ATOM 2101 C CA . ARG A 1 268 ? -15.861 -1.951 16.813 1.00 94.75 268 ARG A CA 1
ATOM 2102 C C . ARG A 1 268 ? -16.057 -2.288 18.297 1.00 94.75 268 ARG A C 1
ATOM 2104 O O . ARG A 1 268 ? -15.459 -3.241 18.803 1.00 94.75 268 ARG A O 1
ATOM 2111 N N . SER A 1 269 ? -16.910 -1.523 18.973 1.00 96.69 269 SER A N 1
ATOM 2112 C CA . SER A 1 269 ? -17.338 -1.817 20.342 1.00 96.69 269 SER A CA 1
ATOM 2113 C C . SER A 1 269 ? -18.133 -3.118 20.407 1.00 96.69 269 SER A C 1
ATOM 2115 O O . SER A 1 269 ? -18.890 -3.444 19.490 1.00 96.69 269 SER A O 1
ATOM 2117 N N . SER A 1 270 ? -17.984 -3.836 21.516 1.00 97.50 270 SER A N 1
ATOM 2118 C CA . SER A 1 270 ? -18.890 -4.914 21.902 1.00 97.50 270 SER A CA 1
ATOM 2119 C C . SER A 1 270 ? -20.337 -4.419 22.023 1.00 97.50 270 SER A C 1
ATOM 2121 O O . SER A 1 270 ? -20.616 -3.216 22.037 1.00 97.50 270 SER A O 1
ATOM 2123 N N . SER A 1 271 ? -21.263 -5.356 22.236 1.00 93.19 271 SER A N 1
ATOM 2124 C CA . SER A 1 271 ? -22.564 -4.995 22.807 1.00 93.19 271 SER A CA 1
ATOM 2125 C C . SER A 1 271 ? -22.375 -4.270 24.142 1.00 93.19 271 SER A C 1
ATOM 2127 O O . SER A 1 271 ? -21.437 -4.559 24.892 1.00 93.19 271 SER A O 1
ATOM 2129 N N . VAL A 1 272 ? -23.261 -3.316 24.414 1.00 93.25 272 VAL A N 1
ATOM 2130 C CA . VAL A 1 272 ? -23.261 -2.542 25.655 1.00 93.25 272 VAL A CA 1
ATOM 2131 C C . VAL A 1 272 ? -23.911 -3.364 26.766 1.00 93.25 272 VAL A C 1
ATOM 2133 O O . VAL A 1 272 ? -24.949 -3.988 26.551 1.00 93.25 272 VAL A O 1
ATOM 2136 N N . VAL A 1 273 ? -23.315 -3.341 27.956 1.00 93.31 273 VAL A N 1
ATOM 2137 C CA . VAL A 1 273 ? -23.877 -3.940 29.172 1.00 93.31 273 VAL A CA 1
ATOM 2138 C C . VAL A 1 273 ? -24.117 -2.839 30.194 1.00 93.31 273 VAL A C 1
ATOM 2140 O O . VAL A 1 273 ? -23.260 -1.983 30.403 1.00 93.31 273 VAL A O 1
ATOM 2143 N N . THR A 1 274 ? -25.270 -2.884 30.853 1.00 93.19 274 THR A N 1
ATOM 2144 C CA . THR A 1 274 ? -25.567 -2.044 32.015 1.00 93.19 274 THR A CA 1
ATOM 2145 C C . THR A 1 274 ? -25.552 -2.908 33.269 1.00 93.19 274 THR A C 1
ATOM 2147 O O . THR A 1 274 ? -26.099 -4.011 33.270 1.00 93.19 274 THR A O 1
ATOM 2150 N N . LEU A 1 275 ? -24.923 -2.426 34.337 1.00 93.50 275 LEU A N 1
ATOM 2151 C CA . LEU A 1 275 ? -24.875 -3.110 35.626 1.00 93.50 275 LEU A CA 1
ATOM 2152 C C . LEU A 1 275 ? -25.103 -2.136 36.775 1.00 93.50 275 LEU A C 1
ATOM 2154 O O . LEU A 1 275 ? -24.689 -0.983 36.711 1.00 93.50 275 LEU A O 1
ATOM 2158 N N . LEU A 1 276 ? -25.734 -2.623 37.838 1.00 93.44 276 LEU A N 1
ATOM 2159 C CA . LEU A 1 276 ? -25.885 -1.910 39.102 1.00 93.44 276 LEU A CA 1
ATOM 2160 C C . LEU A 1 276 ? -24.730 -2.309 40.028 1.00 93.44 276 LEU A C 1
ATOM 2162 O O . LEU A 1 276 ? -24.583 -3.495 40.330 1.00 93.44 276 LEU A O 1
ATOM 2166 N N . ALA A 1 277 ? -23.899 -1.357 40.459 1.00 92.12 277 ALA A N 1
ATOM 2167 C CA . ALA A 1 277 ? -22.861 -1.627 41.459 1.00 92.12 277 ALA A CA 1
ATOM 2168 C C . ALA A 1 277 ? -23.509 -2.088 42.774 1.00 92.12 277 ALA A C 1
ATOM 2170 O O . ALA A 1 277 ? -24.577 -1.583 43.123 1.00 92.12 277 ALA A O 1
ATOM 2171 N N . GLN A 1 278 ? -22.897 -3.058 43.470 1.00 87.81 278 GLN A N 1
ATOM 2172 C CA . GLN A 1 278 ? -23.519 -3.703 44.631 1.00 87.81 278 GLN A CA 1
ATOM 2173 C C . GLN A 1 278 ? -24.091 -2.666 45.620 1.00 87.81 278 GLN A C 1
ATOM 2175 O O . GLN A 1 278 ? -23.391 -1.696 45.941 1.00 87.81 278 GLN A O 1
ATOM 2180 N N . PRO A 1 279 ? -25.323 -2.887 46.120 1.00 76.12 279 PRO A N 1
ATOM 2181 C CA . PRO A 1 279 ? -25.921 -2.021 47.121 1.00 76.12 279 PRO A CA 1
ATOM 2182 C C . PRO A 1 279 ? -25.100 -1.877 48.399 1.00 76.12 279 PRO A C 1
ATOM 2184 O O . PRO A 1 279 ? -24.402 -2.815 48.808 1.00 76.12 279 PRO A O 1
ATOM 2187 N N . GLY A 1 280 ? -25.164 -0.679 48.985 1.00 64.44 280 GLY A N 1
ATOM 2188 C CA . GLY A 1 280 ? -24.501 -0.313 50.239 1.00 64.44 280 GLY A CA 1
ATOM 2189 C C . GLY A 1 280 ? -25.090 -0.947 51.486 1.00 64.44 280 GLY A C 1
ATOM 2190 O O . GLY A 1 280 ? -26.317 -1.171 51.538 1.00 64.44 280 GLY A O 1
#

Mean predicted aligned error: 17.43 Å

Foldseek 3Di:
DDDPDDDDDPDPDPDDDDDDDDDDDQLVVLCVLLVQDALLVQLVVLVQDPLQSCSRHPPNDGDPVSPVCVVSSCVSRVPDPVDAFAAWADWDWDPFAQFKIKTATHGPDPQFQWKWKFKDAPNDTPDIDTGRDRMDMDGRHHGQGKMKMWMWTAHPSGIHPIDPIDMDTHHHPPPDQQQAFAAWEPWDWPDFDDQKTKIFTDDGQAGNVRHGQDFQKKKKKWKDFPPDPPDDTDIDIDSDRMDMDGRHDAQTKMKMWMWIDDPNHIYDIYDIDIDHHHHD

pLDDT: mean 83.86, std 17.48, range [29.12, 98.56]

Solvent-accessible surface area (backbone atoms only — not comparable to full-atom values): 15960 Å² total; per-residue (Å²): 133,86,79,83,78,82,77,86,75,88,76,88,62,89,82,80,93,78,89,82,89,75,89,90,53,66,33,62,50,38,46,61,51,43,72,77,48,76,40,52,73,50,34,58,73,61,63,51,54,79,89,41,44,32,50,26,27,86,69,46,61,46,59,78,84,43,64,84,42,45,69,50,52,44,55,64,40,69,45,66,79,84,60,45,38,44,38,43,38,76,68,44,80,43,80,65,34,32,34,32,34,34,39,36,45,38,84,60,57,82,71,66,68,27,32,42,38,43,30,27,46,95,88,39,80,77,46,75,48,80,43,74,61,66,54,50,75,49,67,87,45,61,49,64,34,68,36,37,37,34,37,24,28,28,27,97,75,34,60,21,57,65,27,78,73,43,76,50,62,27,34,60,75,80,83,51,76,39,79,17,37,35,45,36,46,73,73,42,79,77,49,67,56,61,40,34,35,35,37,33,38,48,79,71,57,33,21,60,66,65,48,71,60,85,71,72,53,40,31,42,39,37,37,35,58,65,87,51,86,88,66,76,70,46,78,49,77,36,74,56,56,49,51,73,50,65,85,44,61,53,67,35,46,33,37,32,35,34,30,30,31,41,93,92,28,63,24,52,66,24,74,75,47,76,48,70,37,31,74,125

Organism: NCBI:txid51022

Secondary structure (DSSP, 8-state):
-------------SS-------SS-HHHHHHHHTTT---HHHHHHTT--GGGGGGTSSS----GGGGGGHHHHHHHHHS-S-SSPPPPEEEEEES--SS-EEEEEE--SS-EEEEEEEEEETTEEEEEEEESSSEEEE-SPPTT-EEEEEEEEEESS-BPPPPPPEEEEPPPP---GGGSBPPP---EEEEEETTEEEEE-----BBTTSPBP-SPPEEEEEEEETT-TTPPPEEEEESSSEEEE-SPP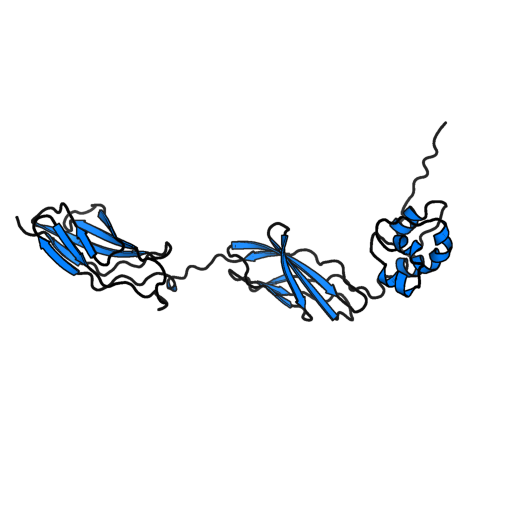TT-EEEEEEEEEETTEEPPPPPPEEEEPPP-

Nearest PDB structures (foldseek):
  4pln-assembly1_D  TM=5.519E-01  e=1.365E-14  Mus musculus
  4bq8-assembly1_A  TM=4.373E-01  e=7.770E-14  Mus musculus
  7y8h-assembly1_A  TM=9.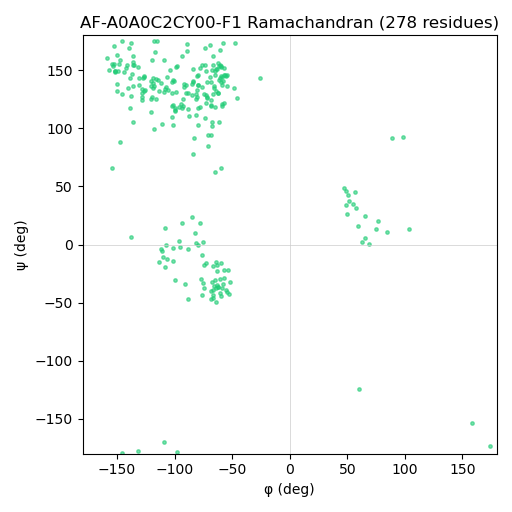218E-01  e=5.162E-08  Chelicerata
  4m4r-assembly3_E  TM=4.605E-01  e=1.354E-11  Homo sapiens
  2w1n-assembly1_A  TM=3.977E-01  e=5.775E-08  Clostridium perfringens

Sequence (280 aa):
MSRNQTRIHCFLVNKGQGCFIITEDLNKWVQCASEGRDHSRCCEKEQVPKECLTGCRHPFQVADSCFTSLNKLHSCFSAPHVGLPKAVRRLKVTEITSNSALLSWEDADYGIVGYKVEVFSNDAVVSTADITTESHRVENLTPASEYRAQVTAVNGRGNSPPSFNVTFTTLPVKITDGDRPKAPDGLRVVWNYGNRVNISWNPVTTRMDESPVGGVVQYTLYYVEAEKNGQQWTTLQTNNTWVVMNDLKRDALYTLHVTATENEKTSRSSSVVTLLAQPG